Protein AF-0000000086621093 (afdb_homodimer)

Foldseek 3Di:
DPPPPPPPVPPPPPLCLVLVPPVVLLVLLVLLLVLLQLLLVLQQPQKDWFQDPNDIDIDHLVVDPLSVLLNVLSNVLNVLSVVVSVVSVVCVPDPPDLVSLVVQLVSLVVNLVSLVSSLVSLVVVLVCLQPNDVVVDGDRPCVRVVRSSVSNVSSSVSSVSSNVSSVVSSVSSVVSSVPPSD/DPPPPPPPVPPPPPLVLVPVPLVVLLVLLVLLLVLLQLLLVLQQPQKDWFQDPNDIDIDHLVVDPLSVLLNVLSNVLNVLSVVVSVVSVVCVPDPPDLVSLVVQLVSLVVNLVSLVSSLVSLVVVLVCLQPNDVVVDGDRPCVRVVSSSVSNVSSSVSSVSSNVSSVVSSVSSVVSSVVPSD

Secondary structure (DSSP, 8-state):
---------------------HHHHHHHHHHHHHHHHHHHHHHHH-EEEEEETTEEEEEEGGG-HHHHHHHHHHHHHHHHHHHHHHHHHHHHHH---HHHHHHHHHHHHHHHHHHHHHHHHHHHHHHHHHH-BTTTTB---TTT-HHHHHHHHHHHHHHHHHHHHHHHHHHHHHHHHT----/---------------------HHHHHHHHHHHHHHHHHHHHHHHH-EEEEEETTEEEEEEGGG-HHHHHHHHHHHHHHHHHHHHHHHHHHHHHH---HHHHHHHHHHHHHHHHHHHHHHHHHHHHHHHHHH-BTTTTB---TTT-HHHHHHHHHHHHHHHHHHHHHHHHHHHHHHHHT----

Radius of gyration: 26.29 Å; Cα contacts (8 Å, |Δi|>4): 509; chains: 2; bounding box: 41×104×61 Å

Nearest PDB structures (foldseek):
  8oyv-assembly1_A  TM=4.422E-01  e=1.286E-01  synthetic construct
  8ss3-assembly1_C  TM=4.368E-01  e=4.009E-01  Rattus norvegicus
  8kex-assembly1_E  TM=4.552E-01  e=7.777E+00  Escherichia coli
  6ye4-assembly1_C  TM=2.861E-01  e=4.744E+00  Serratia marcescens
  8oyv-assembly1_A  TM=4.849E-01  e=9.735E-02  synthetic construct

pLDDT: mean 81.22, std 19.23, range [31.34, 98.38]

Sequence (364 aa):
MAGVEAKIMQNPPPKTSPKSPLGAQICLRLLGAAASLSAALVTVTSKQTVCLYGAVIDAQYTYSSAFTFFAIANLVACAFSVVSLFAAGILARKCKGPNKYFFMFLHDLAVTTLLMAACAAATAIGLVAKFGNSHIGWMAICNDFGRFCDRIIVALTLSYLAFLVHLLLTVISANGSRGIHVMAGVEAKIMQNPPPKTSPKSPLGAQICLRLLGAAASLSAALVTVTSKQTVCLYGAVIDAQYTYSSAFTFFAIANLVACAFSVVSLFAAGILARKCKGPNKYFFMFLHDLAVTTLLMAACAAATAIGLVAKFGNSHIGWMAICNDFGRFCDRIIVALTLSYLAFLVHLLLTVISANGSRGIHV

Structure (mmCIF, N/CA/C/O backbone):
data_AF-0000000086621093-model_v1
#
loop_
_entity.id
_entity.type
_entity.pdbx_description
1 polymer 'CASP-like protein'
#
loop_
_atom_site.group_PDB
_atom_site.id
_atom_site.type_symbol
_atom_site.label_atom_id
_atom_site.label_alt_id
_atom_site.label_comp_id
_atom_site.label_asym_id
_atom_site.label_entity_id
_atom_site.label_seq_id
_atom_site.pdbx_PDB_ins_code
_atom_site.Cartn_x
_atom_site.Cartn_y
_atom_site.Cartn_z
_atom_site.occupancy
_atom_site.B_iso_or_equ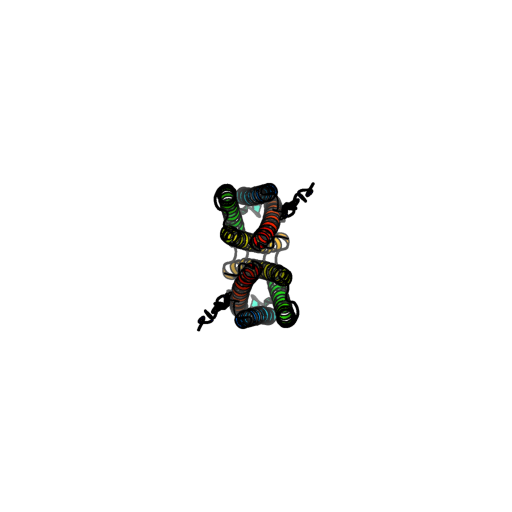iv
_atom_site.auth_seq_id
_atom_site.auth_comp_id
_atom_site.auth_asym_id
_atom_site.auth_atom_id
_atom_site.pdbx_PDB_model_num
ATOM 1 N N . MET A 1 1 ? -17.562 72.125 18.203 1 31.34 1 MET A N 1
ATOM 2 C CA . MET A 1 1 ? -18.359 71 17.672 1 31.34 1 MET A CA 1
ATOM 3 C C . MET A 1 1 ? -17.469 69.938 17.141 1 31.34 1 MET A C 1
ATOM 5 O O . MET A 1 1 ? -16.984 70 16 1 31.34 1 MET A O 1
ATOM 9 N N . ALA A 1 2 ? -16.516 69.312 17.938 1 40.66 2 ALA A N 1
ATOM 10 C CA . ALA A 1 2 ? -15.445 68.375 17.797 1 40.66 2 ALA A CA 1
ATOM 11 C C . ALA A 1 2 ? -15.992 67 17.297 1 40.66 2 ALA A C 1
ATOM 13 O O . ALA A 1 2 ? -16.875 66.438 17.938 1 40.66 2 ALA A O 1
ATOM 14 N N . GLY A 1 3 ? -16.188 66.938 15.977 1 33.75 3 GLY A N 1
ATOM 15 C CA . GLY A 1 3 ? -16.625 65.75 15.227 1 33.75 3 GLY A CA 1
ATOM 16 C C . GLY A 1 3 ? -15.898 64.5 15.625 1 33.75 3 GLY A C 1
ATOM 17 O O . GLY A 1 3 ? -14.672 64.5 15.766 1 33.75 3 GLY A O 1
ATOM 18 N N . VAL A 1 4 ? -16.516 63.688 16.516 1 39.47 4 VAL A N 1
ATOM 19 C CA . VAL A 1 4 ? -16.234 62.312 16.969 1 39.47 4 VAL A CA 1
ATOM 20 C C . VAL A 1 4 ? -15.812 61.469 15.789 1 39.47 4 VAL A C 1
ATOM 22 O O . VAL A 1 4 ? -16.594 61.219 14.867 1 39.47 4 VAL A O 1
ATOM 25 N N . GLU A 1 5 ? -14.586 61.688 15.211 1 38.88 5 GLU A N 1
ATOM 26 C CA . GLU A 1 5 ? -14.016 60.688 14.289 1 38.88 5 GLU A CA 1
ATOM 27 C C . GLU A 1 5 ? -14.281 59.281 14.758 1 38.88 5 GLU A C 1
ATOM 29 O O . GLU A 1 5 ? -13.859 58.875 15.852 1 38.88 5 GLU A O 1
ATOM 34 N N . ALA A 1 6 ? -15.547 58.75 14.555 1 41.44 6 ALA A N 1
ATOM 35 C CA . ALA A 1 6 ? -15.914 57.344 14.703 1 41.44 6 ALA A CA 1
ATOM 36 C C . ALA A 1 6 ? -14.812 56.438 14.164 1 41.44 6 ALA A C 1
ATOM 38 O O . ALA A 1 6 ? -14.406 56.562 13.008 1 41.44 6 ALA A O 1
ATOM 39 N N . LYS A 1 7 ? -13.82 56.188 15 1 42.56 7 LYS A N 1
ATOM 40 C CA . LYS A 1 7 ? -12.914 55.062 14.82 1 42.56 7 LYS A CA 1
ATOM 41 C C . LYS A 1 7 ? -13.656 53.844 14.258 1 42.56 7 LYS A C 1
ATOM 43 O O . LYS A 1 7 ? -14.477 53.25 14.953 1 42.56 7 LYS A O 1
ATOM 48 N N . ILE A 1 8 ? -14.172 53.969 13.008 1 38.56 8 ILE A N 1
ATOM 49 C CA . ILE A 1 8 ? -14.641 52.75 12.328 1 38.56 8 ILE A CA 1
ATOM 50 C C . ILE A 1 8 ? -13.656 51.625 12.57 1 38.56 8 ILE A C 1
ATOM 52 O O . ILE A 1 8 ? -12.508 51.688 12.133 1 38.56 8 ILE A O 1
ATOM 56 N N . MET A 1 9 ? -13.562 51.156 13.82 1 36.19 9 MET A N 1
ATOM 57 C CA . MET A 1 9 ? -12.891 49.875 14.047 1 36.19 9 MET A CA 1
ATOM 58 C C . MET A 1 9 ? -13.148 48.906 12.898 1 36.19 9 MET A C 1
ATOM 60 O O . MET A 1 9 ? -14.305 48.594 12.586 1 36.19 9 MET A O 1
ATOM 64 N N . GLN A 1 10 ? -12.492 49.125 11.703 1 36.78 10 GLN A N 1
ATOM 65 C CA . GLN A 1 10 ? -12.5 48.156 10.641 1 36.78 10 GLN A CA 1
ATOM 66 C C . GLN A 1 10 ? -12.453 46.719 11.211 1 36.78 10 GLN A C 1
ATOM 68 O O . GLN A 1 10 ? -11.602 46.406 12.055 1 36.78 10 GLN A O 1
ATOM 73 N N . ASN A 1 11 ? -13.648 46.156 11.562 1 38.5 11 ASN A N 1
ATOM 74 C CA . ASN A 1 11 ? -13.766 44.719 11.812 1 38.5 11 ASN A CA 1
ATOM 75 C C . ASN A 1 11 ? -12.758 43.938 10.984 1 38.5 11 ASN A C 1
ATOM 77 O O . ASN A 1 11 ? -12.609 44.156 9.781 1 38.5 11 ASN A O 1
ATOM 81 N N . PRO A 1 12 ? -11.57 43.656 11.508 1 44.19 12 PRO A N 1
ATOM 82 C CA . PRO A 1 12 ? -10.703 42.781 10.719 1 44.19 12 PRO A CA 1
ATOM 83 C C . PRO A 1 12 ? -11.484 41.781 9.898 1 44.19 12 PRO A C 1
ATOM 85 O O . PRO A 1 12 ? -12.586 41.375 10.281 1 44.19 12 PRO A O 1
ATOM 88 N N . PRO A 1 13 ? -11.516 41.906 8.523 1 42.97 13 PRO A N 1
ATOM 89 C CA . PRO A 1 13 ? -12.203 40.906 7.707 1 42.97 13 PRO A CA 1
ATOM 90 C C . PRO A 1 13 ? -12.109 39.5 8.297 1 42.97 13 PRO A C 1
ATOM 92 O O . PRO A 1 13 ? -11.156 39.188 9.016 1 42.97 13 PRO A O 1
ATOM 95 N N . PRO A 1 14 ? -13.297 38.969 8.68 1 39.44 14 PRO A N 1
ATOM 96 C CA . PRO A 1 14 ? -13.266 37.562 9.148 1 39.44 14 PRO A CA 1
ATOM 97 C C . PRO A 1 14 ? -12.25 36.719 8.406 1 39.44 14 PRO A C 1
ATOM 99 O O . PRO A 1 14 ? -12.148 36.781 7.176 1 39.44 14 PRO A O 1
ATOM 102 N N . LYS A 1 15 ? -11.047 36.75 8.781 1 39.16 15 LYS A N 1
ATOM 103 C CA . LYS A 1 15 ? -10.148 35.75 8.195 1 39.16 15 LYS A CA 1
ATOM 104 C C . LYS A 1 15 ? -10.906 34.469 7.855 1 39.16 15 LYS A C 1
ATOM 106 O O . LYS A 1 15 ? -11.445 33.812 8.742 1 39.16 15 LYS A O 1
ATOM 111 N N . THR A 1 16 ? -11.844 34.5 6.816 1 35.78 16 THR A N 1
ATOM 112 C CA . THR A 1 16 ? -12.5 33.312 6.328 1 35.78 16 THR A CA 1
ATOM 113 C C . THR A 1 16 ? -11.5 32.156 6.152 1 35.78 16 THR A C 1
ATOM 115 O O . THR A 1 16 ? -10.664 32.188 5.242 1 35.78 16 THR A O 1
ATOM 118 N N . SER A 1 17 ? -10.695 31.938 7.07 1 38.25 17 SER A N 1
ATOM 119 C CA . SER A 1 17 ? -9.945 30.688 6.867 1 38.25 17 SER A CA 1
ATOM 120 C C . SER A 1 17 ? -10.727 29.719 6 1 38.25 17 SER A C 1
ATOM 122 O O . SER A 1 17 ? -11.906 29.469 6.242 1 38.25 17 SER A O 1
ATOM 124 N N . PRO A 1 18 ? -10.633 29.766 4.707 1 39.81 18 PRO A N 1
ATOM 125 C CA . PRO A 1 18 ? -11.391 28.766 3.959 1 39.81 18 PRO A CA 1
ATOM 126 C C . PRO A 1 18 ? -11.531 27.438 4.711 1 39.81 18 PRO A C 1
ATOM 128 O O . PRO A 1 18 ? -10.547 26.703 4.855 1 39.81 18 PRO A O 1
ATOM 131 N N . LYS A 1 19 ? -11.992 27.422 6.031 1 44.84 19 LYS A N 1
ATOM 132 C CA . LYS A 1 19 ? -12.398 26.188 6.691 1 44.84 19 LYS A CA 1
ATOM 133 C C . LYS A 1 19 ? -13 25.188 5.691 1 44.84 19 LYS A C 1
ATOM 135 O O . LYS A 1 19 ? -13.969 25.516 5 1 44.84 19 LYS A O 1
ATOM 140 N N . SER A 1 20 ? -12.312 24.5 4.887 1 51.78 20 SER A N 1
ATOM 141 C CA . SER A 1 20 ? -13.055 23.484 4.16 1 51.78 20 SER A CA 1
ATOM 142 C C . SER A 1 20 ? -14.289 23.031 4.934 1 51.78 20 SER A C 1
ATOM 144 O O . SER A 1 20 ? -14.211 22.734 6.125 1 51.78 20 SER A O 1
ATOM 146 N N . PRO A 1 21 ? -15.477 23.5 4.336 1 59.91 21 PRO A N 1
ATOM 147 C CA . PRO A 1 21 ? -16.719 23.297 5.086 1 59.91 21 PRO A CA 1
ATOM 148 C C . PRO A 1 21 ? -16.781 21.922 5.762 1 59.91 21 PRO A C 1
ATOM 150 O O . PRO A 1 21 ? -16.406 20.922 5.16 1 59.91 21 PRO A O 1
ATOM 153 N N . LEU A 1 22 ? -16.734 21.984 7.09 1 68.5 22 LEU A N 1
ATOM 154 C CA . LEU A 1 22 ? -17.078 20.812 7.883 1 68.5 22 LEU A CA 1
ATOM 155 C C . LEU A 1 22 ? -17.953 19.844 7.082 1 68.5 22 LEU A C 1
ATOM 157 O O . LEU A 1 22 ? -17.766 18.625 7.152 1 68.5 22 LEU A O 1
ATOM 161 N N . GLY A 1 23 ? -18.734 20.516 6.18 1 75.81 23 GLY A N 1
ATOM 162 C CA . GLY A 1 23 ? -19.625 19.688 5.371 1 75.81 23 GLY A CA 1
ATOM 163 C C . GLY A 1 23 ? -18.891 18.844 4.344 1 75.81 23 GLY A C 1
ATOM 164 O O . GLY A 1 23 ? -19.25 17.688 4.125 1 75.81 23 GLY A O 1
ATOM 165 N N . ALA A 1 24 ? -17.875 19.438 3.785 1 80.88 24 ALA A N 1
ATOM 166 C CA . ALA A 1 24 ? -17.109 18.703 2.768 1 80.88 24 ALA A CA 1
ATOM 167 C C . ALA A 1 24 ? -16.344 17.547 3.385 1 80.88 24 ALA A C 1
ATOM 169 O O . ALA A 1 24 ? -16.266 16.469 2.795 1 80.88 24 ALA A O 1
ATOM 170 N N . GLN A 1 25 ? -15.891 17.797 4.539 1 81.19 25 GLN A N 1
ATOM 171 C CA . GLN A 1 25 ? -15.148 16.75 5.219 1 81.19 25 GLN A CA 1
ATOM 172 C C . GLN A 1 25 ? -16.062 15.602 5.621 1 81.19 25 GLN A C 1
ATOM 174 O O . GLN A 1 25 ? -15.68 14.43 5.523 1 81.19 25 GLN A O 1
ATOM 179 N N . ILE A 1 26 ? -17.203 15.945 5.941 1 84.69 26 ILE A N 1
ATOM 180 C CA . ILE A 1 26 ? -18.188 14.93 6.32 1 84.69 26 ILE A CA 1
ATOM 181 C C . ILE A 1 26 ? -18.609 14.141 5.082 1 84.69 26 ILE A C 1
ATOM 183 O O . ILE A 1 26 ? -18.734 12.914 5.137 1 84.69 26 ILE A O 1
ATOM 187 N N . CYS A 1 27 ? -18.797 14.82 4.055 1 88.25 27 CYS A N 1
ATOM 188 C CA . CYS A 1 27 ? -19.188 14.164 2.812 1 88.25 27 CYS A CA 1
ATOM 189 C C . CYS A 1 27 ? -18.078 13.234 2.322 1 88.25 27 CYS A C 1
ATOM 191 O O . CYS A 1 27 ? -18.359 12.117 1.874 1 88.25 27 CYS A O 1
ATOM 193 N N . LEU A 1 28 ? -16.891 13.656 2.408 1 90.75 28 LEU A N 1
ATOM 194 C CA . LEU A 1 28 ? -15.773 12.836 1.968 1 90.75 28 LEU A CA 1
ATOM 195 C C . LEU A 1 28 ? -15.625 11.602 2.854 1 90.75 28 LEU A C 1
ATOM 197 O O . LEU A 1 28 ? -15.367 10.5 2.355 1 90.75 28 LEU A O 1
ATOM 201 N N . ARG A 1 29 ? -15.828 11.773 4.094 1 90.56 29 ARG A N 1
ATOM 202 C CA . ARG A 1 29 ? -15.711 10.648 5.012 1 90.56 29 ARG A CA 1
ATOM 203 C C . ARG A 1 29 ? -16.812 9.617 4.77 1 90.56 29 ARG A C 1
ATOM 205 O O . ARG A 1 29 ? -16.578 8.414 4.855 1 90.56 29 ARG A O 1
ATOM 212 N N . LEU A 1 30 ? -17.953 10.117 4.43 1 91.81 30 LEU A N 1
ATOM 213 C CA . LEU A 1 30 ? -19.062 9.219 4.121 1 91.81 30 LEU A CA 1
ATOM 214 C C . LEU A 1 30 ? -18.812 8.477 2.818 1 91.81 30 LEU A C 1
ATOM 216 O O . LEU A 1 30 ? -19.078 7.273 2.725 1 91.81 30 LEU A O 1
ATOM 220 N N . LEU A 1 31 ? -18.344 9.164 1.912 1 94.44 31 LEU A N 1
ATOM 221 C CA . LEU A 1 31 ? -18.016 8.547 0.631 1 94.44 31 LEU A CA 1
ATOM 222 C C . LEU A 1 31 ? -16.922 7.496 0.792 1 94.44 31 LEU A C 1
ATOM 224 O O . LEU A 1 31 ? -17.016 6.402 0.224 1 94.44 31 LEU A O 1
ATOM 228 N N . GLY A 1 32 ? -15.891 7.883 1.551 1 94.94 32 GLY A N 1
ATOM 229 C CA . GLY A 1 32 ? -14.828 6.922 1.811 1 94.94 32 GLY A CA 1
ATOM 230 C C . GLY A 1 32 ? -15.305 5.684 2.545 1 94.94 32 GLY A C 1
ATOM 231 O O . GLY A 1 32 ? -14.922 4.566 2.201 1 94.94 32 GLY A O 1
ATOM 232 N N . ALA A 1 33 ? -16.172 5.852 3.461 1 95.31 33 ALA A N 1
ATOM 233 C CA . ALA A 1 33 ? -16.719 4.738 4.23 1 95.31 33 ALA A CA 1
ATOM 234 C C . ALA A 1 33 ? -17.609 3.854 3.363 1 95.31 33 ALA A C 1
ATOM 236 O O . ALA A 1 33 ? -17.516 2.625 3.412 1 95.31 33 ALA A O 1
ATOM 237 N N . ALA A 1 34 ? -18.422 4.48 2.578 1 96.25 34 ALA A N 1
ATOM 238 C CA . ALA A 1 34 ? -19.328 3.734 1.705 1 96.25 34 ALA A CA 1
ATOM 239 C C . ALA A 1 34 ? -18.547 2.941 0.66 1 96.25 34 ALA A C 1
ATOM 241 O O . ALA A 1 34 ? -18.859 1.779 0.392 1 96.25 34 ALA A O 1
ATOM 242 N N . ALA A 1 35 ? -17.531 3.598 0.109 1 97.44 35 ALA A N 1
ATOM 243 C CA . ALA A 1 35 ? -16.734 2.934 -0.912 1 97.44 35 ALA A CA 1
ATOM 244 C C . ALA A 1 35 ? -15.969 1.749 -0.324 1 97.44 35 ALA A C 1
ATOM 246 O O . ALA A 1 35 ? -15.93 0.67 -0.92 1 97.44 35 ALA A O 1
ATOM 247 N N . SER A 1 36 ? -15.414 1.941 0.862 1 97.81 36 SER A N 1
ATOM 248 C CA . SER A 1 36 ? -14.656 0.865 1.495 1 97.81 36 SER A CA 1
ATOM 249 C C . SER A 1 36 ? -15.578 -0.267 1.94 1 97.81 36 SER A C 1
ATOM 251 O O . SER A 1 36 ? -15.234 -1.443 1.804 1 97.81 36 SER A O 1
ATOM 253 N N . LEU A 1 37 ? -16.688 0.025 2.414 1 97.25 37 LEU A N 1
ATOM 254 C CA . LEU A 1 37 ? -17.641 -0.996 2.809 1 97.25 37 LEU A CA 1
ATOM 255 C C . LEU A 1 37 ? -18.141 -1.778 1.596 1 97.25 37 LEU A C 1
ATOM 257 O O . LEU A 1 37 ? -18.234 -3.008 1.64 1 97.25 37 LEU A O 1
ATOM 261 N N . SER A 1 38 ? -18.469 -1.033 0.592 1 97.62 38 SER A N 1
ATOM 262 C CA . SER A 1 38 ? -18.922 -1.683 -0.634 1 97.62 38 SER A CA 1
ATOM 263 C C . SER A 1 38 ? -17.859 -2.619 -1.19 1 97.62 38 SER A C 1
ATOM 265 O O . SER A 1 38 ? -18.172 -3.727 -1.634 1 97.62 38 SER A O 1
ATOM 267 N N . ALA A 1 39 ? -16.625 -2.164 -1.177 1 98.06 39 ALA A N 1
ATOM 268 C CA . ALA A 1 39 ? -15.531 -3 -1.649 1 98.06 39 ALA A CA 1
ATOM 269 C C . ALA A 1 39 ? -15.422 -4.281 -0.828 1 98.06 39 ALA A C 1
ATOM 271 O O . ALA A 1 39 ? -15.234 -5.367 -1.381 1 98.06 39 ALA A O 1
ATOM 272 N N . ALA A 1 40 ? -15.555 -4.148 0.48 1 97.31 40 ALA A N 1
ATOM 273 C CA . ALA A 1 40 ? -15.484 -5.312 1.359 1 97.31 40 ALA A CA 1
ATOM 274 C C . ALA A 1 40 ? -16.656 -6.262 1.095 1 97.31 40 ALA A C 1
ATOM 276 O O . ALA A 1 40 ? -16.453 -7.477 0.979 1 97.31 40 ALA A O 1
ATOM 277 N N . LEU A 1 41 ? -17.859 -5.719 0.937 1 96.94 41 LEU A N 1
ATOM 278 C CA . LEU A 1 41 ? -19.047 -6.543 0.738 1 96.94 41 LEU A CA 1
ATOM 279 C C . LEU A 1 41 ? -18.984 -7.254 -0.609 1 96.94 41 LEU A C 1
ATOM 281 O O . LEU A 1 41 ? -19.344 -8.43 -0.708 1 96.94 41 LEU A O 1
ATOM 285 N N . VAL A 1 42 ? -18.562 -6.562 -1.599 1 96.62 42 VAL A N 1
ATOM 286 C CA . VAL A 1 42 ? -18.438 -7.176 -2.916 1 96.62 42 VAL A CA 1
ATOM 287 C C . VAL A 1 42 ? -17.422 -8.312 -2.867 1 96.62 42 VAL A C 1
ATOM 289 O O . VAL A 1 42 ? -17.625 -9.367 -3.467 1 96.62 42 VAL A O 1
ATOM 292 N N . THR A 1 43 ? -16.344 -8.086 -2.172 1 95.94 43 THR A N 1
ATOM 293 C CA . THR A 1 43 ? -15.305 -9.102 -2.072 1 95.94 43 THR A CA 1
ATOM 294 C C . THR A 1 43 ? -15.82 -10.336 -1.331 1 95.94 43 THR A C 1
ATOM 296 O O . THR A 1 43 ? -15.633 -11.461 -1.784 1 95.94 43 THR A O 1
ATOM 299 N N . VAL A 1 44 ? -16.516 -10.102 -0.186 1 93.62 44 VAL A N 1
ATOM 300 C CA . VAL A 1 44 ? -16.953 -11.203 0.665 1 93.62 44 VAL A CA 1
ATOM 301 C C . VAL A 1 44 ? -18.094 -11.961 -0.006 1 93.62 44 VAL A C 1
ATOM 303 O O . VAL A 1 44 ? -18.297 -13.148 0.258 1 93.62 44 VAL A O 1
ATOM 306 N N . THR A 1 45 ? -18.812 -11.289 -0.875 1 93.69 45 THR A N 1
ATOM 307 C CA . THR A 1 45 ? -19.938 -11.93 -1.543 1 93.69 45 THR A CA 1
ATOM 308 C C . THR A 1 45 ? -19.516 -12.508 -2.891 1 93.69 45 THR A C 1
ATOM 310 O O . THR A 1 45 ? -20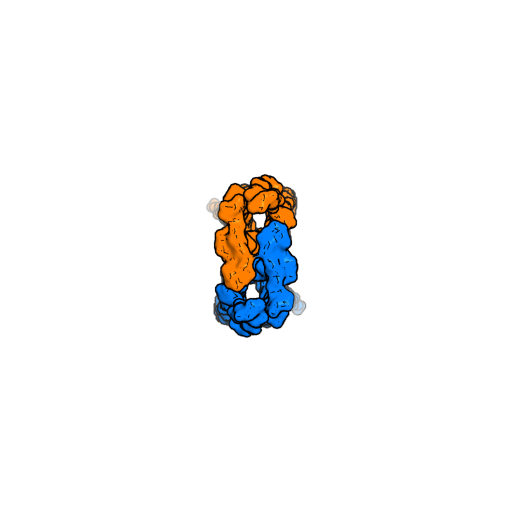.312 -13.156 -3.57 1 93.69 45 THR A O 1
ATOM 313 N N . SER A 1 46 ? -18.344 -12.328 -3.287 1 92.31 46 SER A N 1
ATOM 314 C CA . SER A 1 46 ? -17.844 -12.836 -4.562 1 92.31 46 SER A CA 1
ATOM 315 C C . SER A 1 46 ? -17.469 -14.312 -4.461 1 92.31 46 SER A C 1
ATOM 317 O O . SER A 1 46 ? -16.484 -14.672 -3.818 1 92.31 46 SER A O 1
ATOM 319 N N . LYS A 1 47 ? -18.312 -15.156 -4.941 1 90.31 47 LYS A N 1
ATOM 320 C CA . LYS A 1 47 ? -18.062 -16.594 -5 1 90.31 47 LYS A CA 1
ATOM 321 C C . LYS A 1 47 ? -18.469 -17.172 -6.355 1 90.31 47 LYS A C 1
ATOM 323 O O . LYS A 1 47 ? -19.391 -16.656 -7 1 90.31 47 LYS A O 1
ATOM 328 N N . GLN A 1 48 ? -17.641 -18.047 -6.809 1 90 48 GLN A N 1
ATOM 329 C CA . GLN A 1 48 ? -17.922 -18.734 -8.07 1 90 48 GLN A CA 1
ATOM 330 C C . GLN A 1 48 ? -17.438 -20.172 -8.031 1 90 48 GLN A C 1
ATOM 332 O O . GLN A 1 48 ? -16.328 -20.453 -7.609 1 90 48 GLN A O 1
ATOM 337 N N . THR A 1 49 ? -18.359 -21.125 -8.414 1 87.88 49 THR A N 1
ATOM 338 C CA . THR A 1 49 ? -18.031 -22.547 -8.492 1 87.88 49 THR A CA 1
ATOM 339 C C . THR A 1 49 ? -18 -23.016 -9.945 1 87.88 49 THR A C 1
ATOM 341 O O . THR A 1 49 ? -18.891 -22.688 -10.727 1 87.88 49 THR A O 1
ATOM 344 N N . VAL A 1 50 ? -16.891 -23.562 -10.297 1 85.19 50 VAL A N 1
ATOM 345 C CA . VAL A 1 50 ? -16.781 -24.062 -11.656 1 85.19 50 VAL A CA 1
ATOM 346 C C . VAL A 1 50 ? -16.359 -25.531 -11.633 1 85.19 50 VAL A C 1
ATOM 348 O O . VAL A 1 50 ? -15.719 -25.984 -10.688 1 85.19 50 VAL A O 1
ATOM 351 N N . CYS A 1 51 ? -16.844 -26.328 -12.625 1 81.25 51 CYS A N 1
ATOM 352 C CA . CYS A 1 51 ? -16.438 -27.703 -12.812 1 81.25 51 CYS A CA 1
ATOM 353 C C . CYS A 1 51 ? -15.32 -27.812 -13.844 1 81.25 51 CYS A C 1
ATOM 355 O O . CYS A 1 51 ? -15.531 -27.516 -15.023 1 81.25 51 CYS A O 1
ATOM 357 N N . LEU A 1 52 ? -14.062 -27.938 -13.211 1 73.5 52 LEU A N 1
ATOM 358 C CA . LEU A 1 52 ? -12.922 -28.062 -14.109 1 73.5 52 LEU A CA 1
ATOM 359 C C . LEU A 1 52 ? -12.445 -29.516 -14.188 1 73.5 52 LEU A C 1
ATOM 361 O O . LEU A 1 52 ? -12.016 -30.078 -13.18 1 73.5 52 LEU A O 1
ATOM 365 N N . TYR A 1 53 ? -12.438 -29.984 -15.422 1 72.25 53 TYR A N 1
ATOM 366 C CA . TYR A 1 53 ? -11.961 -31.328 -15.695 1 72.25 53 TYR A CA 1
ATOM 367 C C . TYR A 1 53 ? -12.57 -32.344 -14.727 1 72.25 53 TYR A C 1
ATOM 369 O O . TYR A 1 53 ? -11.875 -33.188 -14.195 1 72.25 53 TYR A O 1
ATOM 377 N N . GLY A 1 54 ? -13.844 -32.031 -14.273 1 74.25 54 GLY A N 1
ATOM 378 C CA . GLY A 1 54 ? -14.547 -32.969 -13.414 1 74.25 54 GLY A CA 1
ATOM 379 C C . GLY A 1 54 ? -14.43 -32.625 -11.938 1 74.25 54 GLY A C 1
ATOM 380 O O . GLY A 1 54 ? -15.039 -33.281 -11.094 1 74.25 54 GLY A O 1
ATOM 381 N N . ALA A 1 55 ? -13.539 -31.812 -11.586 1 78.94 55 ALA A N 1
ATOM 382 C CA . ALA A 1 55 ? -13.398 -31.391 -10.195 1 78.94 55 ALA A CA 1
ATOM 383 C C . ALA A 1 55 ? -14.07 -30.031 -9.953 1 78.94 55 ALA A C 1
ATOM 385 O O . ALA A 1 55 ? -13.93 -29.125 -10.766 1 78.94 55 ALA A O 1
ATOM 386 N N . VAL A 1 56 ? -14.844 -30.109 -8.922 1 82 56 VAL A N 1
ATOM 387 C CA . VAL A 1 56 ? -15.539 -28.875 -8.555 1 82 56 VAL A CA 1
ATOM 388 C C . VAL A 1 56 ? -14.594 -27.969 -7.773 1 82 56 VAL A C 1
ATOM 390 O O . VAL A 1 56 ? -14.148 -28.328 -6.676 1 82 56 VAL A O 1
ATOM 393 N N . ILE A 1 57 ? -14.25 -26.969 -8.422 1 84.06 57 ILE A N 1
ATOM 394 C CA . ILE A 1 57 ? -13.352 -26 -7.793 1 84.06 57 ILE A CA 1
ATOM 395 C C . ILE A 1 57 ? -14.094 -24.688 -7.551 1 84.06 57 ILE A C 1
ATOM 397 O O . ILE A 1 57 ? -14.812 -24.203 -8.422 1 84.06 57 ILE A O 1
ATOM 401 N N . ASP A 1 58 ? -13.945 -24.188 -6.371 1 86.75 58 ASP A N 1
ATOM 402 C CA . ASP A 1 58 ? -14.609 -22.938 -6.035 1 86.75 58 ASP A CA 1
ATOM 403 C C . ASP A 1 58 ? -13.594 -21.797 -5.863 1 86.75 58 ASP A C 1
ATOM 405 O O . ASP A 1 58 ? -12.445 -22.047 -5.484 1 86.75 58 ASP A O 1
ATOM 409 N N . ALA A 1 59 ? -14.078 -20.766 -6.359 1 86.81 59 ALA A N 1
ATOM 410 C CA . ALA A 1 59 ? -13.289 -19.547 -6.156 1 86.81 59 ALA A CA 1
ATOM 411 C C . ALA A 1 59 ? -13.938 -18.641 -5.105 1 86.81 59 ALA A C 1
ATOM 413 O O . ALA A 1 59 ? -15.109 -18.281 -5.23 1 86.81 59 ALA A O 1
ATOM 414 N N . GLN A 1 60 ? -13.172 -18.438 -4.047 1 88.81 60 GLN A N 1
ATOM 415 C CA . GLN A 1 60 ? -13.594 -17.547 -2.965 1 88.81 60 GLN A CA 1
ATOM 416 C C . GLN A 1 60 ? -12.43 -16.688 -2.467 1 88.81 60 GLN A C 1
ATOM 418 O O . GLN A 1 60 ? -11.266 -17.031 -2.689 1 88.81 60 GLN A O 1
ATOM 423 N N . TYR A 1 61 ? -12.852 -15.57 -1.831 1 87.88 61 TYR A N 1
ATOM 424 C CA . TYR A 1 61 ? -11.828 -14.641 -1.369 1 87.88 61 TYR A CA 1
ATOM 425 C C . TYR A 1 61 ? -10.992 -15.258 -0.258 1 87.88 61 TYR A C 1
ATOM 427 O O . TYR A 1 61 ? -9.844 -14.859 -0.038 1 87.88 61 TYR A O 1
ATOM 435 N N . THR A 1 62 ? -11.445 -16.266 0.453 1 87.88 62 THR A N 1
ATOM 436 C CA . THR A 1 62 ? -10.781 -16.859 1.605 1 87.88 62 THR A CA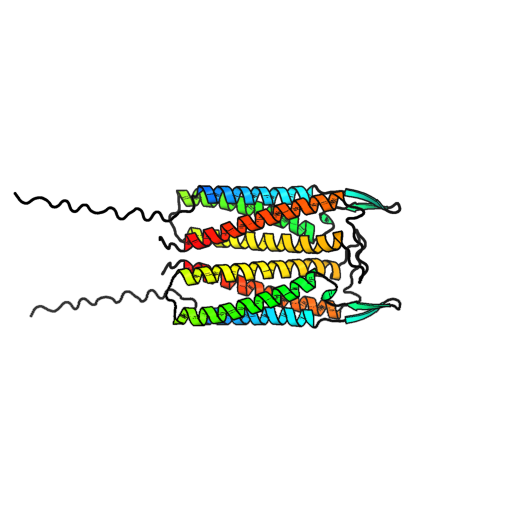 1
ATOM 437 C C . THR A 1 62 ? -9.586 -17.688 1.164 1 87.88 62 THR A C 1
ATOM 439 O O . THR A 1 62 ? -8.711 -18.016 1.973 1 87.88 62 THR A O 1
ATOM 442 N N . TYR A 1 63 ? -9.547 -18.062 -0.052 1 86.31 63 TYR A N 1
ATOM 443 C CA . TYR A 1 63 ? -8.469 -18.922 -0.541 1 86.31 63 TYR A CA 1
ATOM 444 C C . TYR A 1 63 ? -7.227 -18.094 -0.866 1 86.31 63 TYR A C 1
ATOM 446 O O . TYR A 1 63 ? -6.156 -18.656 -1.128 1 86.31 63 TYR A O 1
ATOM 454 N N . SER A 1 64 ? -7.426 -16.859 -0.91 1 88.25 64 SER A N 1
ATOM 455 C CA . SER A 1 64 ? -6.297 -15.961 -1.13 1 88.25 64 SER A CA 1
ATOM 456 C C . SER A 1 64 ? -6.07 -15.055 0.076 1 88.25 64 SER A C 1
ATOM 458 O O . SER A 1 64 ? -6.98 -14.344 0.505 1 88.25 64 SER A O 1
ATOM 460 N N . SER A 1 65 ? -4.918 -15.133 0.644 1 89.38 65 SER A N 1
ATOM 461 C CA . SER A 1 65 ? -4.578 -14.297 1.789 1 89.38 65 SER A CA 1
ATOM 462 C C . SER A 1 65 ? -4.66 -12.812 1.435 1 89.38 65 SER A C 1
ATOM 464 O O . SER A 1 65 ? -5.047 -11.992 2.268 1 89.38 65 SER A O 1
ATOM 466 N N . ALA A 1 66 ? -4.273 -12.5 0.181 1 93.06 66 ALA A N 1
ATOM 467 C CA . ALA A 1 66 ? -4.305 -11.109 -0.254 1 93.06 66 ALA A CA 1
ATOM 468 C C . ALA A 1 66 ? -5.734 -10.578 -0.3 1 93.06 66 ALA A C 1
ATOM 470 O O . ALA A 1 66 ? -6 -9.453 0.139 1 93.06 66 ALA A O 1
ATOM 471 N N . PHE A 1 67 ? -6.684 -11.398 -0.752 1 94.62 67 PHE A N 1
ATOM 472 C CA . PHE A 1 67 ? -8.07 -10.961 -0.855 1 94.62 67 PHE A CA 1
ATOM 473 C C . PHE A 1 67 ? -8.734 -10.922 0.519 1 94.62 67 PHE A C 1
ATOM 475 O O . PHE A 1 67 ? -9.586 -10.07 0.778 1 94.62 67 PHE A O 1
ATOM 482 N N . THR A 1 68 ? -8.328 -11.812 1.378 1 94.75 68 THR A N 1
ATOM 483 C CA . THR A 1 68 ? -8.805 -11.758 2.754 1 94.75 68 THR A CA 1
ATOM 484 C C . THR A 1 68 ? -8.32 -10.492 3.449 1 94.75 68 THR A C 1
ATOM 486 O O . THR A 1 68 ? -9.094 -9.82 4.137 1 94.75 68 THR A O 1
ATOM 489 N N . PHE A 1 69 ? -7.062 -10.242 3.275 1 96.19 69 PHE A N 1
ATOM 490 C CA . PHE A 1 69 ? -6.512 -9 3.805 1 96.19 69 PHE A CA 1
ATOM 491 C C . PHE A 1 69 ? -7.227 -7.797 3.209 1 96.19 69 PHE A C 1
ATOM 493 O O . PHE A 1 69 ? -7.523 -6.832 3.918 1 96.19 69 PHE A O 1
ATOM 500 N N . PHE A 1 70 ? -7.461 -7.844 1.98 1 97.5 70 PHE A N 1
ATOM 501 C CA . PHE A 1 70 ? -8.156 -6.773 1.279 1 97.5 70 PHE A CA 1
ATOM 502 C C . PHE A 1 70 ? -9.531 -6.527 1.896 1 97.5 70 PHE A C 1
ATOM 504 O O . PHE A 1 70 ? -9.891 -5.383 2.178 1 97.5 70 PHE A O 1
ATOM 511 N N . ALA A 1 71 ? -10.273 -7.57 2.121 1 97.06 71 ALA A N 1
ATOM 512 C CA . ALA A 1 71 ? -11.617 -7.461 2.695 1 97.06 71 ALA A CA 1
ATOM 513 C C . ALA A 1 71 ? -11.555 -6.902 4.113 1 97.06 71 ALA A C 1
ATOM 515 O O . ALA A 1 71 ? -12.297 -5.973 4.453 1 97.06 71 ALA A O 1
ATOM 516 N N . ILE A 1 72 ? -10.695 -7.383 4.918 1 96.88 72 ILE A N 1
ATOM 517 C CA . ILE A 1 72 ? -10.578 -6.961 6.312 1 96.88 72 ILE A CA 1
ATOM 518 C C . ILE A 1 72 ? -10.102 -5.508 6.371 1 96.88 72 ILE A C 1
ATOM 520 O O . ILE A 1 72 ? -10.625 -4.711 7.156 1 96.88 72 ILE A O 1
ATOM 524 N N . ALA A 1 73 ? -9.109 -5.273 5.555 1 97.44 73 ALA A N 1
ATOM 525 C CA . ALA A 1 73 ? -8.57 -3.916 5.539 1 97.44 73 ALA A CA 1
ATOM 526 C C . ALA A 1 73 ? -9.656 -2.902 5.168 1 97.44 73 ALA A C 1
ATOM 528 O O . ALA A 1 73 ? -9.727 -1.819 5.754 1 97.44 73 ALA A O 1
ATOM 529 N N . ASN A 1 74 ? -10.438 -3.199 4.199 1 98 74 ASN A N 1
ATOM 530 C CA . ASN A 1 74 ? -11.516 -2.297 3.803 1 98 74 ASN A CA 1
ATOM 531 C C . ASN A 1 74 ? -12.57 -2.168 4.895 1 98 74 ASN A C 1
ATOM 533 O O . ASN A 1 74 ? -13.125 -1.087 5.105 1 98 74 ASN A O 1
ATOM 537 N N . LEU A 1 75 ? -12.82 -3.254 5.602 1 96.62 75 LEU A N 1
ATOM 538 C CA . LEU A 1 75 ? -13.758 -3.191 6.719 1 96.62 75 LEU A CA 1
ATOM 539 C C . LEU A 1 75 ? -13.211 -2.309 7.836 1 96.62 75 LEU A C 1
ATOM 541 O O . LEU A 1 75 ? -13.945 -1.511 8.422 1 96.62 75 LEU A O 1
ATOM 545 N N . VAL A 1 76 ? -11.992 -2.48 8.102 1 96.19 76 VAL A N 1
ATOM 546 C CA . VAL A 1 76 ? -11.336 -1.688 9.141 1 96.19 76 VAL A CA 1
ATOM 547 C C . VAL A 1 76 ? -11.344 -0.213 8.75 1 96.19 76 VAL A C 1
ATOM 549 O O . VAL A 1 76 ? -11.633 0.655 9.578 1 96.19 76 VAL A O 1
ATOM 552 N N . ALA A 1 77 ? -10.992 0.034 7.512 1 96.12 77 ALA A N 1
ATOM 553 C CA . ALA A 1 77 ? -11.016 1.409 7.02 1 96.12 77 ALA A CA 1
ATOM 554 C C . ALA A 1 77 ? -12.406 2.021 7.164 1 96.12 77 ALA A C 1
ATOM 556 O O . ALA A 1 77 ? -12.539 3.193 7.523 1 96.12 77 ALA A O 1
ATOM 557 N N . CYS A 1 78 ? -13.398 1.238 6.867 1 94.94 78 CYS A N 1
ATOM 558 C CA . CYS A 1 78 ? -14.773 1.702 7.02 1 94.94 78 CYS A CA 1
ATOM 559 C C . CYS A 1 78 ? -15.078 2.02 8.477 1 94.94 78 CYS A C 1
ATOM 561 O O . CYS A 1 78 ? -15.625 3.082 8.781 1 94.94 78 CYS A O 1
ATOM 563 N N . ALA A 1 79 ? -14.734 1.131 9.352 1 92.75 79 ALA A N 1
ATOM 564 C CA . ALA A 1 79 ? -14.977 1.33 10.773 1 92.75 79 ALA A CA 1
ATOM 565 C C . ALA A 1 79 ? -14.273 2.59 11.281 1 92.75 79 ALA A C 1
ATOM 567 O O . ALA A 1 79 ? -14.867 3.391 12.008 1 92.75 79 ALA A O 1
ATOM 568 N N . PHE A 1 80 ? -13.094 2.801 10.852 1 90.81 80 PHE A N 1
ATOM 569 C CA . PHE A 1 80 ? -12.328 3.963 11.281 1 90.81 80 PHE A CA 1
ATOM 570 C C . PHE A 1 80 ? -12.922 5.246 10.719 1 90.81 80 PHE A C 1
ATO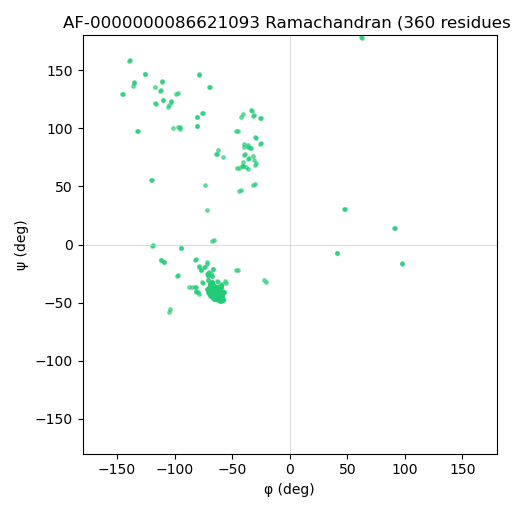M 572 O O . PHE A 1 80 ? -12.922 6.285 11.383 1 90.81 80 PHE A O 1
ATOM 579 N N . SER A 1 81 ? -13.336 5.168 9.531 1 89.25 81 SER A N 1
ATOM 580 C CA . SER A 1 81 ? -13.953 6.344 8.93 1 89.25 81 SER A CA 1
ATOM 581 C C . SER A 1 81 ? -15.227 6.738 9.656 1 89.25 81 SER A C 1
ATOM 583 O O . SER A 1 81 ? -15.508 7.926 9.844 1 89.25 81 SER A O 1
ATOM 585 N N . VAL A 1 82 ? -15.992 5.773 10.062 1 87 82 VAL A N 1
ATOM 586 C CA . VAL A 1 82 ? -17.219 6.035 10.805 1 87 82 VAL A CA 1
ATOM 587 C C . VAL A 1 82 ? -16.891 6.625 12.172 1 87 82 VAL A C 1
ATOM 589 O O . VAL A 1 82 ? -17.516 7.586 12.609 1 87 82 VAL A O 1
ATOM 592 N N . VAL A 1 83 ? -15.867 6.109 12.82 1 84.19 83 VAL A N 1
ATOM 593 C CA . VAL A 1 83 ? -15.438 6.605 14.117 1 84.19 83 VAL A CA 1
ATOM 594 C C . VAL A 1 83 ? -14.961 8.047 13.992 1 84.19 83 VAL A C 1
ATOM 596 O O . VAL A 1 83 ? -15.273 8.891 14.844 1 84.19 83 VAL A O 1
ATOM 599 N N . SER A 1 84 ? -14.25 8.352 12.977 1 81.81 84 SER A N 1
ATOM 600 C CA . SER A 1 84 ? -13.742 9.703 12.758 1 81.81 84 SER A CA 1
ATOM 601 C C . SER A 1 84 ? -14.883 10.672 12.461 1 81.81 84 SER A C 1
ATOM 603 O O . SER A 1 84 ? -14.812 11.852 12.82 1 81.81 84 SER A O 1
ATOM 605 N N . LEU A 1 85 ? -15.828 10.195 11.758 1 80.44 85 LEU A N 1
ATOM 606 C CA . LEU A 1 85 ? -17 11.023 11.492 1 80.44 85 LEU A CA 1
ATOM 607 C C . LEU A 1 85 ? -17.672 11.445 12.797 1 80.44 85 LEU A C 1
ATOM 609 O O . LEU A 1 85 ? -18.047 12.609 12.961 1 80.44 85 LEU A O 1
ATOM 613 N N . PHE A 1 86 ? -17.812 10.508 13.688 1 78.12 86 PHE A N 1
ATOM 614 C CA . PHE A 1 86 ? -18.422 10.797 14.977 1 78.12 86 PHE A CA 1
ATOM 615 C C . PHE A 1 86 ? -17.547 11.711 15.812 1 78.12 86 PHE A C 1
ATOM 617 O O . PHE A 1 86 ? -18.031 12.641 16.453 1 78.12 86 PHE A O 1
ATOM 624 N N . ALA A 1 87 ? -16.297 11.438 15.742 1 73.69 87 ALA A N 1
ATOM 625 C CA . ALA A 1 87 ? -15.352 12.266 16.484 1 73.69 87 ALA A CA 1
ATOM 626 C C . ALA A 1 87 ? -15.305 13.688 15.922 1 73.69 87 ALA A C 1
ATOM 628 O O . ALA A 1 87 ? -15.25 14.656 16.672 1 73.69 87 ALA A O 1
ATOM 629 N N . ALA A 1 88 ? -15.273 13.812 14.648 1 69 88 ALA A N 1
ATOM 630 C CA . ALA A 1 88 ? -15.289 15.133 14.016 1 69 88 ALA A CA 1
ATOM 631 C C . ALA A 1 88 ? -16.562 15.898 14.383 1 69 88 ALA A C 1
ATOM 633 O O . ALA A 1 88 ? -16.516 17.109 14.594 1 69 88 ALA A O 1
ATOM 634 N N . GLY A 1 89 ? -17.719 15.195 14.406 1 68 89 GLY A N 1
ATOM 635 C CA . GLY A 1 89 ? -18.953 15.836 14.828 1 68 89 GLY A CA 1
ATOM 636 C C . GLY A 1 89 ? -18.906 16.312 16.266 1 68 89 GLY A C 1
ATOM 637 O O . GLY A 1 89 ? -19.359 17.422 16.562 1 68 89 GLY A O 1
ATOM 638 N N . ILE A 1 90 ? -18.281 15.57 17.078 1 65.94 90 ILE A N 1
ATOM 639 C CA . ILE A 1 90 ? -18.203 15.906 18.5 1 65.94 90 ILE A CA 1
ATOM 640 C C . ILE A 1 90 ? -17.141 16.984 18.719 1 65.94 90 ILE A C 1
ATOM 642 O O . ILE A 1 90 ? -17.344 17.922 19.5 1 65.94 90 ILE A O 1
ATOM 646 N N . LEU A 1 91 ? -16.047 16.781 18.031 1 60.25 91 LEU A N 1
ATOM 647 C CA . LEU A 1 91 ? -14.961 17.734 18.203 1 60.25 91 LEU A CA 1
ATOM 648 C C . LEU A 1 91 ? -15.336 19.109 17.641 1 60.25 91 LEU A C 1
ATOM 650 O O . LEU A 1 91 ? -14.922 20.141 18.172 1 60.25 91 LEU A O 1
ATOM 654 N N . ALA A 1 92 ? -16.016 19.125 16.484 1 59.31 92 ALA A N 1
ATOM 655 C CA . ALA A 1 92 ? -16.516 20.391 15.953 1 59.31 92 ALA A CA 1
ATOM 656 C C . ALA A 1 92 ? -17.391 21.109 16.969 1 59.31 92 ALA A C 1
ATOM 658 O O . ALA A 1 92 ? -17.438 22.344 16.984 1 59.31 92 ALA A O 1
ATOM 659 N N . ARG A 1 93 ? -18.125 20.406 17.797 1 59.44 93 ARG A N 1
ATOM 660 C CA . ARG A 1 93 ? -19.047 21.016 18.766 1 59.44 93 ARG A CA 1
ATOM 661 C C . ARG A 1 93 ? -18.312 21.391 20.047 1 59.44 93 ARG A C 1
ATOM 663 O O . ARG A 1 93 ? -18.641 22.406 20.672 1 59.44 93 ARG A O 1
ATOM 670 N N . LYS A 1 94 ? -17.422 20.469 20.266 1 57.25 94 LYS A N 1
ATOM 671 C CA . LYS A 1 94 ? -16.922 20.719 21.625 1 57.25 94 LYS A CA 1
ATOM 672 C C . LYS A 1 94 ? -15.539 21.344 21.594 1 57.25 94 LYS A C 1
ATOM 674 O O . LYS A 1 94 ? -15.188 22.141 22.469 1 57.25 94 LYS A O 1
ATOM 679 N N . CYS A 1 95 ? -14.609 20.578 20.922 1 52.91 95 CYS A N 1
ATOM 680 C CA . CYS A 1 95 ? -13.219 20.812 21.312 1 52.91 95 CYS A CA 1
ATOM 681 C C . CYS A 1 95 ? -12.539 21.766 20.359 1 52.91 95 CYS A C 1
ATOM 683 O O . CYS A 1 95 ? -12.617 21.594 19.141 1 52.91 95 CYS A O 1
ATOM 685 N N . LYS A 1 96 ? -12.422 23.016 20.766 1 52.47 96 LYS A N 1
ATOM 686 C CA . LYS A 1 96 ? -11.734 24.141 20.125 1 52.47 96 LYS A CA 1
ATOM 687 C C . LYS A 1 96 ? -10.219 24 20.25 1 52.47 96 LYS A C 1
ATOM 689 O O . LYS A 1 96 ? -9.664 24.141 21.328 1 52.47 96 LYS A O 1
ATOM 694 N N . GLY A 1 97 ? -9.547 22.734 19.844 1 54.56 97 GLY A N 1
ATOM 695 C CA . GLY A 1 97 ? -8.109 22.859 20 1 54.56 97 GLY A CA 1
ATOM 696 C C . GLY A 1 97 ? -7.336 22.297 18.828 1 54.56 97 GLY A C 1
ATOM 697 O O . GLY A 1 97 ? -7.867 21.5 18.047 1 54.56 97 GLY A O 1
ATOM 698 N N . PRO A 1 98 ? -6.285 23.141 18.453 1 56.59 98 PRO A N 1
ATOM 699 C CA . PRO A 1 98 ? -5.426 22.812 17.312 1 56.59 98 PRO A CA 1
ATOM 700 C C . PRO A 1 98 ? -4.949 21.359 17.328 1 56.59 98 PRO A C 1
ATOM 702 O O . PRO A 1 98 ? -4.695 20.781 16.266 1 56.59 98 PRO A O 1
ATOM 705 N N . ASN A 1 99 ? -4.922 20.594 18.5 1 59.84 99 ASN A N 1
ATOM 706 C CA . ASN A 1 99 ? -4.383 19.234 18.609 1 59.84 99 ASN A CA 1
ATOM 707 C C . ASN A 1 99 ? -5.348 18.203 18.031 1 59.84 99 ASN A C 1
ATOM 709 O O . ASN A 1 99 ? -4.938 17.109 17.656 1 59.84 99 ASN A O 1
ATOM 713 N N . LYS A 1 100 ? -6.57 18.656 18 1 63.97 100 LYS A N 1
ATOM 714 C CA . LYS A 1 100 ? -7.582 17.719 17.5 1 63.97 100 LYS A CA 1
ATOM 715 C C . LYS A 1 100 ? -7.367 17.438 16.016 1 63.97 100 LYS A C 1
ATOM 717 O O . LYS A 1 100 ? -7.52 16.297 15.57 1 63.97 100 LYS A O 1
ATOM 722 N N . TYR A 1 101 ? -6.805 18.375 15.406 1 70.56 101 TYR A N 1
ATOM 723 C CA . TYR A 1 101 ? -6.629 18.219 13.969 1 70.56 101 TYR A CA 1
ATOM 724 C C . TYR A 1 101 ? -5.438 17.312 13.664 1 70.56 101 TYR A C 1
ATOM 726 O O . TYR A 1 101 ? -5.43 16.609 12.648 1 70.56 101 TYR A O 1
ATOM 734 N N . PHE A 1 102 ? -4.656 17.25 14.742 1 75.94 102 PHE A N 1
ATOM 735 C CA . PHE A 1 102 ? -3.486 16.422 14.5 1 75.94 102 PHE A CA 1
ATOM 736 C C . PHE A 1 102 ? -3.834 14.938 14.664 1 75.94 102 PHE A C 1
ATOM 738 O O . PHE A 1 102 ? -3.342 14.094 13.914 1 75.94 102 PHE A O 1
ATOM 745 N N . PHE A 1 103 ? -4.676 14.641 15.602 1 79.19 103 PHE A N 1
ATOM 746 C CA . PHE A 1 103 ? -5.094 13.25 15.781 1 79.19 103 PHE A CA 1
ATOM 747 C C . PHE A 1 103 ? -5.926 12.773 14.602 1 79.19 103 PHE A C 1
ATOM 749 O O . PHE A 1 103 ? -5.832 11.617 14.188 1 79.19 103 PHE A O 1
ATOM 756 N N . MET A 1 104 ? -6.613 13.688 14.078 1 82.06 104 MET A N 1
ATOM 757 C CA . MET A 1 104 ? -7.379 13.336 12.883 1 82.06 104 MET A CA 1
ATOM 758 C C . MET A 1 104 ? -6.457 13.078 11.703 1 82.06 104 MET A C 1
ATOM 760 O O . MET A 1 104 ? -6.73 12.203 10.875 1 82.06 104 MET A O 1
ATOM 764 N N . PHE A 1 105 ? -5.492 13.75 11.688 1 86.38 105 PHE A N 1
ATOM 765 C CA . PHE A 1 105 ? -4.5 13.57 10.633 1 86.38 105 PHE A CA 1
ATOM 766 C C . PHE A 1 105 ? -3.848 12.195 10.734 1 86.38 105 PHE A C 1
ATOM 768 O O . PHE A 1 105 ? -3.732 11.484 9.734 1 86.38 105 PHE A O 1
ATOM 775 N N . LEU A 1 106 ? -3.469 11.828 11.953 1 87.81 106 LEU A N 1
ATOM 776 C CA . LEU A 1 106 ? -2.83 10.531 12.148 1 87.81 106 LEU A CA 1
ATOM 777 C C . LEU A 1 106 ? -3.777 9.398 11.781 1 87.81 106 LEU A C 1
ATOM 779 O O . LEU A 1 106 ? -3.361 8.406 11.172 1 87.81 106 LEU A O 1
ATOM 783 N N . HIS A 1 107 ? -4.93 9.586 12.188 1 87.88 107 HIS A N 1
ATOM 784 C CA . HIS A 1 107 ? -5.961 8.609 11.859 1 87.88 107 HIS A CA 1
ATOM 785 C C . HIS A 1 107 ? -6.137 8.484 10.352 1 87.88 107 HIS A C 1
ATOM 787 O O . HIS A 1 107 ? -6.133 7.371 9.82 1 87.88 107 HIS A O 1
ATOM 793 N N . ASP A 1 108 ? -6.258 9.562 9.672 1 90.81 108 ASP A N 1
ATOM 794 C CA . ASP A 1 108 ? -6.449 9.562 8.227 1 90.81 108 ASP A CA 1
ATOM 795 C C . ASP A 1 108 ? -5.23 8.977 7.508 1 90.81 108 ASP A C 1
ATOM 797 O O . ASP A 1 108 ? -5.371 8.273 6.512 1 90.81 108 ASP A O 1
ATOM 801 N N . LEU A 1 109 ? -4.121 9.266 8.008 1 93.12 109 LEU A N 1
ATOM 802 C CA . LEU A 1 109 ? -2.883 8.75 7.43 1 93.12 109 LEU A CA 1
ATOM 803 C C . LEU A 1 109 ? -2.814 7.23 7.559 1 93.12 109 LEU A C 1
ATOM 805 O O . LEU A 1 109 ? -2.439 6.539 6.609 1 93.12 109 LEU A O 1
ATOM 809 N N . ALA A 1 110 ? -3.189 6.668 8.633 1 93.94 110 ALA A N 1
ATOM 810 C CA . ALA A 1 110 ? -3.184 5.227 8.875 1 93.94 110 ALA A CA 1
ATOM 811 C C . ALA A 1 110 ? -4.16 4.516 7.941 1 93.94 110 ALA A C 1
ATOM 813 O O . ALA A 1 110 ? -3.832 3.477 7.363 1 93.94 110 ALA A O 1
ATOM 814 N N . VAL A 1 111 ? -5.32 5.109 7.805 1 95.38 111 VAL A N 1
ATOM 815 C CA . VAL A 1 111 ? -6.34 4.504 6.957 1 95.38 111 VAL A CA 1
ATOM 816 C C . VAL A 1 111 ? -5.891 4.547 5.496 1 95.38 111 VAL A C 1
ATOM 818 O O . VAL A 1 111 ? -6.051 3.572 4.762 1 95.38 111 VAL A O 1
ATOM 821 N N . THR A 1 112 ? -5.316 5.66 5.133 1 95.88 112 THR A N 1
ATOM 822 C CA . THR A 1 112 ? -4.828 5.824 3.77 1 95.88 112 THR A CA 1
ATOM 823 C C . THR A 1 112 ? -3.758 4.785 3.449 1 95.88 112 THR A C 1
ATOM 825 O O . THR A 1 112 ? -3.803 4.141 2.398 1 95.88 112 THR A O 1
ATOM 828 N N . THR A 1 113 ? -2.807 4.551 4.344 1 96.56 113 THR A N 1
ATOM 829 C CA . THR A 1 113 ? -1.728 3.596 4.121 1 96.56 113 THR A CA 1
ATOM 830 C C . THR A 1 113 ? -2.26 2.164 4.141 1 96.56 113 THR A C 1
ATOM 832 O O . THR A 1 113 ? -1.814 1.321 3.359 1 96.56 113 THR A O 1
ATOM 835 N N . LEU A 1 114 ? -3.219 1.899 4.984 1 96.69 114 LEU A N 1
ATOM 836 C CA . LEU A 1 114 ? -3.834 0.579 5.055 1 96.69 114 LEU A CA 1
ATOM 837 C C . LEU A 1 114 ? -4.559 0.243 3.756 1 96.69 114 LEU A C 1
ATOM 839 O O . LEU A 1 114 ? -4.402 -0.858 3.223 1 96.69 114 LEU A O 1
ATOM 843 N N . LEU A 1 115 ? -5.297 1.201 3.25 1 97.75 115 LEU A N 1
ATOM 844 C CA . LEU A 1 115 ? -6.047 0.989 2.016 1 97.75 115 LEU A CA 1
ATOM 845 C C . LEU A 1 115 ? -5.098 0.786 0.836 1 97.75 115 LEU A C 1
ATOM 847 O O . LEU A 1 115 ? -5.352 -0.056 -0.029 1 97.75 115 LEU A O 1
ATOM 851 N N . MET A 1 116 ? -4.07 1.527 0.827 1 97.69 116 MET A N 1
ATOM 852 C CA . MET A 1 116 ? -3.098 1.354 -0.25 1 97.69 116 MET A CA 1
ATOM 853 C C . MET A 1 116 ? -2.445 -0.023 -0.178 1 97.69 116 MET A C 1
ATOM 855 O O . MET A 1 116 ? -2.24 -0.672 -1.205 1 97.69 116 MET A O 1
ATOM 859 N N . ALA A 1 117 ? -2.119 -0.429 1.055 1 97.69 117 ALA A N 1
ATOM 860 C CA . ALA A 1 117 ? -1.547 -1.761 1.236 1 97.69 117 ALA A CA 1
ATOM 861 C C . ALA A 1 117 ? -2.502 -2.842 0.738 1 97.69 117 ALA A C 1
ATOM 863 O O . ALA A 1 117 ? -2.09 -3.762 0.027 1 97.69 117 ALA A O 1
ATOM 864 N N . ALA A 1 118 ? -3.744 -2.656 1.074 1 97.69 118 ALA A N 1
ATOM 865 C CA . ALA A 1 118 ? -4.75 -3.637 0.682 1 97.69 118 ALA A CA 1
ATOM 866 C C . ALA A 1 118 ? -4.949 -3.646 -0.831 1 97.69 118 ALA A C 1
ATOM 868 O O . ALA A 1 118 ? -4.969 -4.711 -1.454 1 97.69 118 ALA A O 1
ATOM 869 N N . CYS A 1 119 ? -5.047 -2.498 -1.429 1 97.44 119 CYS A N 1
ATOM 870 C CA . CYS A 1 119 ? -5.254 -2.379 -2.867 1 97.44 119 CYS A CA 1
ATOM 871 C C . CYS A 1 119 ? -4.062 -2.932 -3.641 1 97.44 119 CYS A C 1
ATOM 873 O O . CYS A 1 119 ? -4.234 -3.656 -4.621 1 97.44 119 CYS A O 1
ATOM 875 N N . ALA A 1 120 ? -2.922 -2.613 -3.176 1 97.75 120 ALA A N 1
ATOM 876 C CA . ALA A 1 120 ? -1.718 -3.053 -3.877 1 97.75 120 ALA A CA 1
ATOM 877 C C . ALA A 1 120 ? -1.56 -4.57 -3.795 1 97.75 120 ALA A C 1
ATOM 879 O O . ALA A 1 120 ? -1.212 -5.215 -4.785 1 97.75 120 ALA A O 1
ATOM 880 N N . ALA A 1 121 ? -1.796 -5.105 -2.604 1 97.06 121 ALA A N 1
ATOM 881 C CA . ALA A 1 121 ? -1.71 -6.555 -2.436 1 97.06 121 ALA A CA 1
ATOM 882 C C . ALA A 1 121 ? -2.723 -7.27 -3.326 1 97.06 121 ALA A C 1
ATOM 884 O O . ALA A 1 121 ? -2.369 -8.203 -4.047 1 97.06 121 ALA A O 1
ATOM 885 N N . ALA A 1 122 ? -3.943 -6.816 -3.299 1 97.25 122 ALA A N 1
ATOM 886 C CA . ALA A 1 122 ? -5 -7.434 -4.094 1 97.25 122 ALA A CA 1
ATOM 887 C C . ALA A 1 122 ? -4.734 -7.258 -5.586 1 97.25 122 ALA A C 1
ATOM 889 O O . ALA A 1 122 ? -5.02 -8.156 -6.383 1 97.25 122 ALA A O 1
ATOM 890 N N . THR A 1 123 ? -4.242 -6.105 -5.953 1 96.25 123 THR A N 1
ATOM 891 C CA . THR A 1 123 ? -3.934 -5.859 -7.355 1 96.25 123 THR A CA 1
ATOM 892 C C . THR A 1 123 ? -2.828 -6.797 -7.84 1 96.25 123 THR A C 1
ATOM 894 O O . THR A 1 123 ? -2.895 -7.324 -8.953 1 96.25 123 THR A O 1
ATOM 897 N N . ALA A 1 124 ? -1.826 -7.043 -7.02 1 95.88 124 ALA A N 1
ATOM 898 C CA . ALA A 1 124 ? -0.728 -7.93 -7.402 1 95.88 124 ALA A CA 1
ATOM 899 C C . ALA A 1 124 ? -1.23 -9.344 -7.664 1 95.88 124 ALA A C 1
ATOM 901 O O . ALA A 1 124 ? -0.885 -9.953 -8.68 1 95.88 124 ALA A O 1
ATOM 902 N N . ILE A 1 125 ? -2.055 -9.805 -6.797 1 95 125 ILE A N 1
ATOM 903 C CA . ILE A 1 125 ? -2.594 -11.156 -6.969 1 95 125 ILE A CA 1
ATOM 904 C C . ILE A 1 125 ? -3.594 -11.164 -8.125 1 95 125 ILE A C 1
ATOM 906 O O . ILE A 1 125 ? -3.664 -12.133 -8.883 1 95 125 ILE A O 1
ATOM 910 N N . GLY A 1 126 ? -4.367 -10.109 -8.234 1 93.69 126 GLY A N 1
ATOM 911 C CA . GLY A 1 126 ? -5.309 -10 -9.336 1 93.69 126 GLY A CA 1
ATOM 912 C C . GLY A 1 126 ? -4.645 -10.039 -10.695 1 93.69 126 GLY A C 1
ATOM 913 O O . GLY A 1 126 ? -5.172 -10.641 -11.633 1 93.69 126 GLY A O 1
ATOM 914 N N . LEU A 1 127 ? -3.512 -9.461 -10.836 1 93.5 127 LEU A N 1
ATOM 915 C CA . LEU A 1 127 ? -2.797 -9.461 -12.109 1 93.5 127 LEU A CA 1
ATOM 916 C C . LEU A 1 127 ? -2.303 -10.859 -12.453 1 93.5 127 LEU A C 1
ATOM 918 O O . LEU A 1 127 ? -2.359 -11.273 -13.609 1 93.5 127 LEU A O 1
ATOM 922 N N . VAL A 1 128 ? -1.887 -11.578 -11.492 1 91.94 128 VAL A N 1
ATOM 923 C CA . VAL A 1 128 ? -1.46 -12.953 -11.727 1 91.94 128 VAL A CA 1
ATOM 924 C C . VAL A 1 128 ? -2.67 -13.82 -12.07 1 91.94 128 VAL A C 1
ATOM 926 O O . VAL A 1 128 ? -2.582 -14.719 -12.914 1 91.94 128 VAL A O 1
ATOM 929 N N . ALA A 1 129 ? -3.738 -13.539 -11.375 1 92.38 129 ALA A N 1
ATOM 930 C CA . ALA A 1 129 ? -4.961 -14.289 -11.648 1 92.38 129 ALA A CA 1
ATOM 931 C C . ALA A 1 129 ? -5.438 -14.047 -13.078 1 92.38 129 ALA A C 1
ATOM 933 O O . ALA A 1 129 ? -5.992 -14.953 -13.711 1 92.38 129 ALA A O 1
ATOM 934 N N . LYS A 1 130 ? -5.273 -12.875 -13.555 1 92.12 130 LYS A N 1
ATOM 935 C CA . LYS A 1 130 ? -5.758 -12.508 -14.883 1 92.12 130 LYS A CA 1
ATOM 936 C C . LYS A 1 130 ? -4.785 -12.961 -15.969 1 92.12 130 LYS A C 1
ATOM 938 O O . LYS A 1 130 ? -5.199 -13.492 -17 1 92.12 130 LYS A O 1
ATOM 943 N N . PHE A 1 131 ? -3.424 -12.82 -15.727 1 91.69 131 PHE A N 1
ATOM 944 C CA . PHE A 1 131 ? -2.451 -13.039 -16.797 1 91.69 131 PHE A CA 1
ATOM 945 C C . PHE A 1 131 ? -1.622 -14.289 -16.516 1 91.69 131 PHE A C 1
ATOM 947 O O . PHE A 1 131 ? -0.97 -14.82 -17.422 1 91.69 131 PHE A O 1
ATOM 954 N N . GLY A 1 132 ? -1.69 -14.797 -15.32 1 89.81 132 GLY A N 1
ATOM 955 C CA . GLY A 1 132 ? -0.856 -15.938 -14.969 1 89.81 132 GLY A CA 1
ATOM 956 C C . GLY A 1 132 ? 0.628 -15.633 -15.039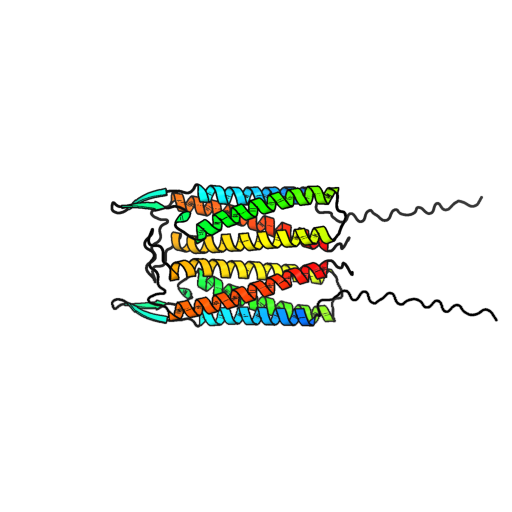 1 89.81 132 GLY A C 1
ATOM 957 O O . GLY A 1 132 ? 1.024 -14.477 -15.203 1 89.81 132 GLY A O 1
ATOM 958 N N . ASN A 1 133 ? 1.45 -16.594 -14.688 1 87.81 133 ASN A N 1
ATOM 959 C CA . ASN A 1 133 ? 2.904 -16.578 -14.805 1 87.81 133 ASN A CA 1
ATOM 960 C C . ASN A 1 133 ? 3.43 -17.859 -15.445 1 87.81 133 ASN A C 1
ATOM 962 O O . ASN A 1 133 ? 3.625 -18.875 -14.766 1 87.81 133 ASN A O 1
ATOM 966 N N . SER A 1 134 ? 3.684 -17.797 -16.734 1 83.31 134 SER A N 1
ATOM 967 C CA . SER A 1 134 ? 4.086 -18.984 -17.484 1 83.31 134 SER A CA 1
ATOM 968 C C . SER A 1 134 ? 5.504 -19.422 -17.109 1 83.31 134 SER A C 1
ATOM 970 O O . SER A 1 134 ? 5.848 -20.594 -17.219 1 83.31 134 SER A O 1
ATOM 972 N N . HIS A 1 135 ? 6.223 -18.406 -16.672 1 81.88 135 HIS A N 1
ATOM 973 C CA . HIS A 1 135 ? 7.609 -18.719 -16.344 1 81.88 135 HIS A CA 1
ATOM 974 C C . HIS A 1 135 ? 7.691 -19.719 -15.195 1 81.88 135 HIS A C 1
ATOM 976 O O . HIS A 1 135 ? 8.539 -20.609 -15.203 1 81.88 135 HIS A O 1
ATOM 982 N N . ILE A 1 136 ? 6.688 -19.656 -14.266 1 81.19 136 ILE A N 1
ATOM 983 C CA . ILE A 1 136 ? 6.758 -20.547 -13.109 1 81.19 136 ILE A CA 1
ATOM 984 C C . ILE A 1 136 ? 5.535 -21.469 -13.086 1 81.19 136 ILE A C 1
ATOM 986 O O . ILE A 1 136 ? 5.297 -22.172 -12.102 1 81.19 136 ILE A O 1
ATOM 990 N N . GLY A 1 137 ? 4.715 -21.297 -14.008 1 82.5 137 GLY A N 1
ATOM 991 C CA . GLY A 1 137 ? 3.627 -22.25 -14.18 1 82.5 137 GLY A CA 1
ATOM 992 C C . GLY A 1 137 ? 2.369 -21.859 -13.43 1 82.5 137 GLY A C 1
ATOM 993 O O . GLY A 1 137 ? 1.555 -22.703 -13.078 1 82.5 137 GLY A O 1
ATOM 994 N N . TRP A 1 138 ? 2.23 -20.703 -12.977 1 88 138 TRP A N 1
ATOM 995 C CA . TRP A 1 138 ? 0.976 -20.234 -12.398 1 88 138 TRP A CA 1
ATOM 996 C C . TRP A 1 138 ? -0.046 -19.938 -13.484 1 88 138 TRP A C 1
ATOM 998 O O . TRP A 1 138 ? 0.1 -18.953 -14.227 1 88 138 TRP A O 1
ATOM 1008 N N . MET A 1 139 ? -1.056 -20.672 -13.547 1 87.25 139 MET A N 1
ATOM 1009 C CA . MET A 1 139 ? -2.055 -20.516 -14.594 1 87.25 139 MET A CA 1
ATOM 1010 C C . MET A 1 139 ? -2.996 -19.359 -14.289 1 87.25 139 MET A C 1
ATOM 1012 O O . MET A 1 139 ? -3.287 -19.078 -13.125 1 87.25 139 MET A O 1
ATOM 1016 N N . ALA A 1 140 ? -3.41 -18.719 -15.398 1 90.69 140 ALA A N 1
ATOM 1017 C CA . ALA A 1 140 ? -4.438 -17.688 -15.258 1 90.69 140 ALA A CA 1
ATOM 1018 C C . ALA A 1 140 ? -5.781 -18.312 -14.883 1 90.69 140 ALA A C 1
ATOM 1020 O O . ALA A 1 140 ? -6.223 -19.281 -15.492 1 90.69 140 ALA A O 1
ATOM 1021 N N . ILE A 1 141 ? -6.449 -17.766 -13.977 1 88.06 141 ILE A N 1
AT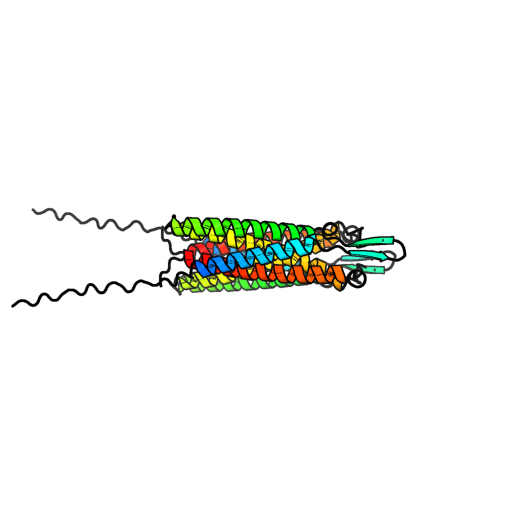OM 1022 C CA . ILE A 1 141 ? -7.656 -18.391 -13.453 1 88.06 141 ILE A CA 1
ATOM 1023 C C . ILE A 1 141 ? -8.883 -17.609 -13.914 1 88.06 141 ILE A C 1
ATOM 1025 O O . ILE A 1 141 ? -10.008 -18.109 -13.867 1 88.06 141 ILE A O 1
ATOM 1029 N N . CYS A 1 142 ? -8.711 -16.469 -14.375 1 90.81 142 CYS A N 1
ATOM 1030 C CA . CYS A 1 142 ? -9.852 -15.617 -14.719 1 90.81 142 CYS A CA 1
ATOM 1031 C C . CYS A 1 142 ? -10.555 -16.125 -15.977 1 90.81 142 CYS A C 1
ATOM 1033 O O . CYS A 1 142 ? -11.688 -15.742 -16.25 1 90.81 142 CYS A O 1
ATOM 1035 N N . ASN A 1 143 ? -9.914 -16.984 -16.75 1 87.5 143 ASN A N 1
ATOM 1036 C CA . ASN A 1 143 ? -10.57 -17.594 -17.891 1 87.5 143 ASN A CA 1
ATOM 1037 C C . ASN A 1 143 ? -11.688 -18.547 -17.469 1 87.5 143 ASN A C 1
ATOM 1039 O O . ASN A 1 143 ? -12.711 -18.656 -18.141 1 87.5 143 ASN A O 1
ATOM 1043 N N . ASP A 1 144 ? -11.492 -19.188 -16.297 1 86.38 144 ASP A N 1
ATOM 1044 C CA . ASP A 1 144 ? -12.469 -20.141 -15.758 1 86.38 144 ASP A CA 1
ATOM 1045 C C . ASP A 1 144 ? -13.367 -19.469 -14.727 1 86.38 144 ASP A C 1
ATOM 1047 O O . ASP A 1 144 ? -14.523 -19.859 -14.547 1 86.38 144 ASP A O 1
ATOM 1051 N N . PHE A 1 145 ? -12.828 -18.422 -14.086 1 90.25 145 PHE A N 1
ATOM 1052 C CA . PHE A 1 145 ? -13.547 -17.719 -13.023 1 90.25 145 PHE A CA 1
ATOM 1053 C C . PHE A 1 145 ? -13.766 -16.266 -13.383 1 90.25 145 PHE A C 1
ATOM 1055 O O . PHE A 1 145 ? -13.445 -15.367 -12.586 1 90.25 145 PHE A O 1
ATOM 1062 N N . GLY A 1 146 ? -14.367 -16.078 -14.5 1 90.75 146 GLY A N 1
ATOM 1063 C CA . GLY A 1 146 ? -14.547 -14.727 -15.016 1 90.75 146 GLY A CA 1
ATOM 1064 C C . GLY A 1 146 ? -15.414 -13.859 -14.125 1 90.75 146 GLY A C 1
ATOM 1065 O O . GLY A 1 146 ? -15.094 -12.695 -13.875 1 90.75 146 GLY A O 1
ATOM 1066 N N . ARG A 1 147 ? -16.547 -14.422 -13.672 1 91.75 147 ARG A N 1
ATOM 1067 C CA . ARG A 1 147 ? -17.469 -13.672 -12.828 1 91.75 147 ARG A CA 1
ATOM 1068 C C . ARG A 1 147 ? -16.797 -13.242 -11.531 1 91.75 147 ARG A C 1
ATOM 1070 O O . ARG A 1 147 ? -16.938 -12.094 -11.109 1 91.75 147 ARG A O 1
ATOM 1077 N N . PHE A 1 148 ? -16.141 -14.133 -10.914 1 92.94 148 PHE A N 1
ATOM 1078 C CA . PHE A 1 148 ? -15.414 -13.828 -9.695 1 92.94 148 PHE A CA 1
ATOM 1079 C C . PHE A 1 148 ? -14.398 -12.719 -9.938 1 92.94 148 PHE A C 1
ATOM 1081 O O . PHE A 1 148 ? -14.336 -11.75 -9.172 1 92.94 148 PHE A O 1
ATOM 1088 N N . CYS A 1 149 ? -13.625 -12.797 -10.992 1 93.5 149 CYS A N 1
ATOM 1089 C CA . CYS A 1 149 ? -12.586 -11.828 -11.312 1 93.5 149 CYS A CA 1
ATOM 1090 C C . CYS A 1 149 ? -13.195 -10.461 -11.609 1 93.5 149 CYS A C 1
ATOM 1092 O O . CYS A 1 149 ? -12.648 -9.43 -11.211 1 93.5 149 CYS A O 1
ATOM 1094 N N . ASP A 1 150 ? -14.352 -10.414 -12.305 1 94.69 150 ASP A N 1
ATOM 1095 C CA . ASP A 1 150 ? -15.031 -9.156 -12.586 1 94.69 150 ASP A CA 1
ATOM 1096 C C . ASP A 1 150 ? -15.477 -8.469 -11.297 1 94.69 150 ASP A C 1
ATOM 1098 O O . ASP A 1 150 ? -15.336 -7.25 -11.156 1 94.69 150 ASP A O 1
ATOM 1102 N N . ARG A 1 151 ? -15.969 -9.211 -10.414 1 95.12 151 ARG A N 1
ATOM 1103 C CA . ARG A 1 151 ? -16.422 -8.672 -9.133 1 95.12 151 ARG A CA 1
ATOM 1104 C C . ARG A 1 151 ? -15.258 -8.141 -8.312 1 95.12 151 ARG A C 1
ATOM 1106 O O . ARG A 1 151 ? -15.375 -7.102 -7.656 1 95.12 151 ARG A O 1
ATOM 1113 N N . ILE A 1 152 ? -14.156 -8.836 -8.406 1 95 152 ILE A N 1
ATOM 1114 C CA . ILE A 1 152 ? -12.977 -8.383 -7.684 1 95 152 ILE A CA 1
ATOM 1115 C C . ILE A 1 152 ? -12.477 -7.07 -8.281 1 95 152 ILE A C 1
ATOM 1117 O O . ILE A 1 152 ? -12.023 -6.18 -7.559 1 95 152 ILE A O 1
ATOM 1121 N N . ILE A 1 153 ? -12.57 -6.91 -9.586 1 95.06 153 ILE A N 1
ATOM 1122 C CA . ILE A 1 153 ? -12.164 -5.672 -10.242 1 95.06 153 ILE A CA 1
ATOM 1123 C C . ILE A 1 153 ? -13.047 -4.52 -9.773 1 95.06 153 ILE A C 1
ATOM 1125 O O . ILE A 1 153 ? -12.562 -3.41 -9.539 1 95.06 153 ILE A O 1
ATOM 1129 N N . VAL A 1 154 ? -14.289 -4.84 -9.672 1 96.38 154 VAL A N 1
ATOM 1130 C CA . VAL A 1 154 ? -15.219 -3.834 -9.164 1 96.38 154 VAL A CA 1
ATOM 1131 C C . VAL A 1 154 ? -14.844 -3.459 -7.734 1 96.38 154 VAL A C 1
ATOM 1133 O O . VAL A 1 154 ? -14.789 -2.275 -7.391 1 96.38 154 VAL A O 1
ATOM 1136 N N . ALA A 1 155 ? -14.547 -4.473 -6.926 1 97.75 155 ALA A N 1
ATOM 1137 C CA . ALA A 1 155 ? -14.156 -4.23 -5.539 1 97.75 155 ALA A CA 1
ATOM 1138 C C . ALA A 1 155 ? -12.875 -3.402 -5.469 1 97.75 155 ALA A C 1
ATOM 1140 O O . ALA A 1 155 ? -12.781 -2.465 -4.672 1 97.75 155 ALA A O 1
ATOM 1141 N N . LEU A 1 156 ? -11.961 -3.713 -6.301 1 97.75 156 LEU A N 1
ATOM 1142 C CA . LEU A 1 156 ? -10.703 -2.984 -6.352 1 97.75 156 LEU A CA 1
ATOM 1143 C C . LEU A 1 156 ? -10.93 -1.528 -6.742 1 97.75 156 LEU A C 1
ATOM 1145 O O . LEU A 1 156 ? -10.344 -0.622 -6.145 1 97.75 156 LEU A O 1
ATOM 1149 N N . THR A 1 157 ? -11.719 -1.296 -7.715 1 97.5 157 THR A N 1
ATOM 1150 C CA . THR A 1 157 ? -12.016 0.058 -8.172 1 97.5 157 THR A CA 1
ATOM 1151 C C . THR A 1 157 ? -12.633 0.887 -7.051 1 97.5 157 THR A C 1
ATOM 1153 O O . THR A 1 157 ? -12.242 2.035 -6.836 1 97.5 157 THR A O 1
ATOM 1156 N N . LEU A 1 158 ? -13.5 0.244 -6.352 1 97.81 158 LEU A N 1
ATOM 1157 C CA . LEU A 1 158 ? -14.156 0.915 -5.23 1 97.81 158 LEU A CA 1
ATOM 1158 C C . LEU A 1 158 ? -13.148 1.216 -4.121 1 97.81 158 LEU A C 1
ATOM 1160 O O . LEU A 1 158 ? -13.195 2.291 -3.518 1 97.81 158 LEU A O 1
ATOM 1164 N N . SER A 1 159 ? -12.297 0.315 -3.859 1 98.31 159 SER A N 1
ATOM 1165 C CA . SER A 1 159 ? -11.297 0.501 -2.812 1 98.31 159 SER A CA 1
ATOM 1166 C C . SER A 1 159 ? -10.289 1.584 -3.195 1 98.31 159 SER A C 1
ATOM 1168 O O . SER A 1 159 ? -9.867 2.373 -2.348 1 98.31 159 SER A O 1
ATOM 1170 N N . TYR A 1 160 ? -9.914 1.628 -4.457 1 98.19 160 TYR A N 1
ATOM 1171 C CA . TYR A 1 160 ? -9.031 2.697 -4.906 1 98.19 160 TYR A CA 1
ATOM 1172 C C . TYR A 1 160 ? -9.711 4.055 -4.773 1 98.19 160 TYR A C 1
ATOM 1174 O O . TYR A 1 160 ? -9.047 5.059 -4.484 1 98.19 160 TYR A O 1
ATOM 1182 N N . LEU A 1 161 ? -10.922 4.066 -5.02 1 97.44 161 LEU A N 1
ATOM 1183 C CA . LEU A 1 161 ? -11.672 5.297 -4.797 1 97.44 161 LEU A CA 1
ATOM 1184 C C . LEU A 1 161 ? -11.633 5.699 -3.326 1 97.44 161 LEU A C 1
ATOM 1186 O O . LEU A 1 161 ? -11.398 6.867 -3.004 1 97.44 161 LEU A O 1
ATOM 1190 N N . ALA A 1 162 ? -11.883 4.727 -2.48 1 97.5 162 ALA A N 1
ATOM 1191 C CA . ALA A 1 162 ? -11.805 4.992 -1.046 1 97.5 162 ALA A CA 1
ATOM 1192 C C . ALA A 1 162 ? -10.422 5.52 -0.661 1 97.5 162 ALA A C 1
ATOM 1194 O O . ALA A 1 162 ? -10.312 6.438 0.155 1 97.5 162 ALA A O 1
ATOM 1195 N N . PHE A 1 163 ? -9.43 4.941 -1.236 1 96.94 163 PHE A N 1
ATOM 1196 C CA . PHE A 1 163 ? -8.062 5.371 -0.974 1 96.94 163 PHE A CA 1
ATOM 1197 C C . PHE A 1 163 ? -7.863 6.828 -1.373 1 96.94 163 PHE A C 1
ATOM 1199 O O . PHE A 1 163 ? -7.305 7.617 -0.606 1 96.94 163 PHE A O 1
ATOM 1206 N N . LEU A 1 164 ? -8.305 7.215 -2.525 1 97.12 164 LEU A N 1
ATOM 1207 C CA . LEU A 1 164 ? -8.148 8.578 -3.014 1 97.12 164 LEU A CA 1
ATOM 1208 C C . LEU A 1 164 ? -8.875 9.57 -2.109 1 97.12 164 LEU A C 1
ATOM 1210 O O . LEU A 1 164 ? -8.359 10.656 -1.826 1 97.12 164 LEU A O 1
ATOM 1214 N N . VAL A 1 165 ? -10.031 9.18 -1.696 1 95.5 165 VAL A N 1
ATOM 1215 C CA . VAL A 1 165 ? -10.82 10.031 -0.811 1 95.5 165 VAL A CA 1
ATOM 1216 C C . VAL A 1 165 ? -10.086 10.227 0.512 1 95.5 165 VAL A C 1
ATOM 1218 O O . VAL A 1 165 ? -9.969 11.352 1.008 1 95.5 165 VAL A O 1
ATOM 1221 N N . HIS A 1 166 ? -9.547 9.117 1.057 1 95.81 166 HIS A N 1
ATOM 1222 C CA . HIS A 1 166 ? -8.852 9.211 2.332 1 95.81 166 HIS A CA 1
ATOM 1223 C C . HIS A 1 166 ? -7.52 9.945 2.182 1 95.81 166 HIS A C 1
ATOM 1225 O O . HIS A 1 166 ? -7.07 10.617 3.109 1 95.81 166 HIS A O 1
ATOM 1231 N N . LEU A 1 167 ? -6.941 9.812 1.052 1 95.19 167 LEU A N 1
ATOM 1232 C CA . LEU A 1 167 ? -5.734 10.578 0.766 1 95.19 167 LEU A CA 1
ATOM 1233 C C . LEU A 1 167 ? -6.02 12.078 0.81 1 95.19 167 LEU A C 1
ATOM 1235 O O . LEU A 1 167 ? -5.258 12.844 1.407 1 95.19 167 LEU A O 1
ATOM 1239 N N . LEU A 1 168 ? -7.098 12.477 0.265 1 93.69 168 LEU A N 1
ATOM 1240 C CA . LEU A 1 168 ? -7.512 13.875 0.277 1 93.69 168 LEU A CA 1
ATOM 1241 C C . LEU A 1 168 ? -7.816 14.344 1.697 1 93.69 168 LEU A C 1
ATOM 1243 O O . LEU A 1 168 ? -7.441 15.445 2.088 1 93.69 168 LEU A O 1
ATOM 1247 N N . LEU A 1 169 ? -8.484 13.484 2.385 1 90.5 169 LEU A N 1
ATOM 1248 C CA . LEU A 1 169 ? -8.789 13.812 3.773 1 90.5 169 LEU A CA 1
ATOM 1249 C C . LEU A 1 169 ? -7.516 14.008 4.582 1 90.5 169 LEU A C 1
ATOM 1251 O O . LEU A 1 169 ? -7.445 14.891 5.434 1 90.5 169 LEU A O 1
ATOM 1255 N N . THR A 1 170 ? -6.555 13.164 4.344 1 91.56 170 THR A N 1
ATOM 1256 C CA . THR A 1 170 ? -5.273 13.266 5.035 1 91.56 170 THR A CA 1
ATOM 1257 C C . THR A 1 170 ? -4.613 14.609 4.758 1 91.56 170 THR A C 1
ATOM 1259 O O . THR A 1 170 ? -4.102 15.258 5.672 1 91.56 170 THR A O 1
ATOM 1262 N N . VAL A 1 171 ? -4.695 15.062 3.535 1 89.62 171 VAL A N 1
ATOM 1263 C CA . VAL A 1 171 ? -4.102 16.344 3.154 1 89.62 171 VAL A CA 1
ATOM 1264 C C . VAL A 1 171 ? -4.883 17.484 3.793 1 89.62 171 VAL A C 1
ATOM 1266 O O . VAL A 1 171 ? -4.289 18.438 4.305 1 89.62 171 VAL A O 1
ATOM 1269 N N . ILE A 1 172 ? -6.18 17.391 3.822 1 84.81 172 ILE A N 1
ATOM 1270 C CA . ILE A 1 172 ? -7.035 18.422 4.387 1 84.81 172 ILE A CA 1
ATOM 1271 C C . ILE A 1 172 ? -6.793 18.531 5.891 1 84.81 172 ILE A C 1
ATOM 1273 O O . ILE A 1 172 ? -6.68 19.641 6.434 1 84.81 172 ILE A O 1
ATOM 1277 N N . SER A 1 173 ? -6.766 17.438 6.496 1 83.75 173 SER A N 1
ATOM 1278 C CA . SER A 1 173 ? -6.555 17.438 7.938 1 83.75 173 SER A CA 1
ATOM 1279 C C . SER A 1 173 ? -5.176 17.984 8.297 1 83.75 173 SER A C 1
ATOM 1281 O O . SER A 1 173 ? -5.012 18.656 9.32 1 83.75 173 SER A O 1
ATOM 1283 N N . ALA A 1 174 ? -4.215 17.719 7.547 1 83.31 174 ALA A N 1
ATOM 1284 C CA . ALA A 1 174 ? -2.879 18.25 7.781 1 83.31 174 ALA A CA 1
ATOM 1285 C C . ALA A 1 174 ? -2.857 19.766 7.586 1 83.31 174 ALA A C 1
ATOM 1287 O O . ALA A 1 174 ? -2.193 20.484 8.336 1 83.31 174 ALA A O 1
ATOM 1288 N N . ASN A 1 175 ? -3.527 20.219 6.57 1 78.81 175 ASN A N 1
ATOM 1289 C CA . ASN A 1 175 ? -3.602 21.656 6.309 1 78.81 175 ASN A CA 1
ATOM 1290 C C . ASN A 1 175 ? -4.352 22.391 7.418 1 78.81 175 ASN A C 1
ATOM 1292 O O . ASN A 1 175 ? -3.998 23.516 7.773 1 78.81 175 ASN A O 1
ATOM 1296 N N . GLY A 1 176 ? -5.434 21.812 7.816 1 72.31 176 GLY A N 1
ATOM 1297 C CA . GLY A 1 176 ? -6.184 22.422 8.906 1 72.31 176 GLY A CA 1
ATOM 1298 C C . GLY A 1 176 ? -5.375 22.562 10.18 1 72.31 176 GLY A C 1
ATOM 1299 O O . GLY A 1 176 ? -5.594 23.484 10.961 1 72.31 176 GLY A O 1
ATOM 1300 N N . SER A 1 177 ? -4.559 21.656 10.391 1 68.56 177 SER A N 1
ATOM 1301 C CA . SER A 1 177 ? -3.729 21.703 11.594 1 68.56 177 SER A CA 1
ATOM 1302 C C . SER A 1 177 ? -2.697 22.812 11.516 1 68.56 177 SER A C 1
ATOM 1304 O O . SER A 1 177 ? -2.145 23.234 12.531 1 68.56 177 SER A O 1
ATOM 1306 N N . ARG A 1 178 ? -2.35 23.234 10.297 1 63.88 178 ARG A N 1
ATOM 1307 C CA . ARG A 1 178 ? -1.388 24.328 10.125 1 63.88 178 ARG A CA 1
ATOM 1308 C C . ARG A 1 178 ? -1.949 25.641 10.648 1 63.88 178 ARG A C 1
ATOM 1310 O O . ARG A 1 178 ? -1.192 26.547 11 1 63.88 178 ARG A O 1
ATOM 1317 N N . GLY A 1 179 ? -2.961 25.719 11.172 1 53.41 179 GLY A N 1
ATOM 1318 C CA . GLY A 1 179 ? -3.506 26.953 11.711 1 53.41 179 GLY A CA 1
ATOM 1319 C C . GLY A 1 179 ? -3.271 28.156 10.812 1 53.41 179 GLY A C 1
ATOM 1320 O O . GLY A 1 179 ? -3.275 29.297 11.281 1 53.41 179 GLY A O 1
ATOM 1321 N N . ILE A 1 180 ? -2.49 28.047 9.727 1 44.25 180 ILE A N 1
ATOM 1322 C CA . ILE A 1 180 ? -2.191 29.281 9.023 1 44.25 180 ILE A CA 1
ATOM 1323 C C . ILE A 1 180 ? -3.482 29.891 8.477 1 44.25 180 ILE A C 1
ATOM 1325 O O . ILE A 1 180 ? -4.203 29.25 7.715 1 44.25 180 ILE A O 1
ATOM 1329 N N . HIS A 1 181 ? -4.18 30.516 9.406 1 38.28 181 HIS A N 1
ATOM 1330 C CA . HIS A 1 181 ? -5.27 31.438 9.094 1 38.28 181 HIS A CA 1
ATOM 1331 C C . HIS A 1 181 ? -4.883 32.375 7.961 1 38.28 181 HIS A C 1
ATOM 1333 O O . HIS A 1 181 ? -3.955 33.188 8.102 1 38.28 181 HIS A O 1
ATOM 1339 N N . VAL A 1 182 ? -4.699 31.797 6.766 1 34.28 182 VAL A N 1
ATOM 1340 C CA . VAL A 1 182 ? -4.707 32.969 5.887 1 34.28 182 VAL A CA 1
ATOM 1341 C C . VAL A 1 182 ? -6.023 33.719 6.043 1 34.28 182 VAL A C 1
ATOM 1343 O O . VAL A 1 182 ? -7.09 33.125 6.129 1 34.28 182 VAL A O 1
ATOM 1346 N N . MET B 1 1 ? 15.977 60.812 43.656 1 31.83 1 MET B N 1
ATOM 1347 C CA . MET B 1 1 ? 16.828 59.781 43.062 1 31.83 1 MET B CA 1
ATOM 1348 C C . MET B 1 1 ? 15.992 58.625 42.5 1 31.83 1 MET B C 1
ATOM 1350 O O . MET B 1 1 ? 15.508 57.781 43.25 1 31.83 1 MET B O 1
ATOM 1354 N N . ALA B 1 2 ? 15.117 58.844 41.469 1 40.09 2 ALA B N 1
ATOM 1355 C CA . ALA B 1 2 ? 14.109 58.156 40.688 1 40.09 2 ALA B CA 1
ATOM 1356 C C . ALA B 1 2 ? 14.711 56.906 40 1 40.09 2 ALA B C 1
ATOM 1358 O O . ALA B 1 2 ? 15.625 57.031 39.188 1 40.09 2 ALA B O 1
ATOM 1359 N N . GLY B 1 3 ? 14.914 55.875 40.812 1 33.97 3 GLY B N 1
ATOM 1360 C CA . GLY B 1 3 ? 15.422 54.594 40.406 1 33.97 3 GLY B CA 1
ATOM 1361 C C . GLY B 1 3 ? 14.742 54.062 39.156 1 33.97 3 GLY B C 1
ATOM 1362 O O . GLY B 1 3 ? 13.516 54.094 39.031 1 33.97 3 GLY B O 1
ATOM 1363 N N . VAL B 1 4 ? 15.383 54.25 37.969 1 39.31 4 VAL B N 1
ATOM 1364 C CA . VAL B 1 4 ? 15.156 53.719 36.625 1 39.31 4 VAL B CA 1
ATOM 1365 C C . VAL B 1 4 ? 14.789 52.25 36.688 1 39.31 4 VAL B C 1
ATOM 1367 O O . VAL B 1 4 ? 15.602 51.406 37.125 1 39.31 4 VAL B O 1
ATOM 1370 N N . GLU B 1 5 ? 13.578 51.906 37.25 1 38.56 5 GLU B N 1
ATOM 1371 C CA . GLU B 1 5 ? 13.07 50.531 37.094 1 38.56 5 GLU B CA 1
ATOM 1372 C C . GLU B 1 5 ? 13.336 50 35.688 1 38.56 5 GLU B C 1
ATOM 1374 O O . GLU B 1 5 ? 12.859 50.562 34.719 1 38.56 5 GLU B O 1
ATOM 1379 N N . ALA B 1 6 ? 14.617 49.594 35.406 1 40.97 6 ALA B N 1
ATOM 1380 C CA . ALA B 1 6 ? 14.984 48.844 34.219 1 40.97 6 ALA B CA 1
ATOM 1381 C C . ALA B 1 6 ? 13.93 47.781 33.875 1 40.97 6 ALA B C 1
ATOM 1383 O O . ALA B 1 6 ? 13.57 46.969 34.719 1 40.97 6 ALA B O 1
ATOM 1384 N N . LYS B 1 7 ? 12.922 48.219 33.125 1 42.59 7 LYS B N 1
ATOM 1385 C CA . LYS B 1 7 ? 12.031 47.312 32.406 1 42.59 7 LYS B CA 1
ATOM 1386 C C . LYS B 1 7 ? 12.797 46.125 31.828 1 42.59 7 LYS B C 1
ATOM 1388 O O . LYS B 1 7 ? 13.609 46.281 30.906 1 42.59 7 LYS B O 1
ATOM 1393 N N . ILE B 1 8 ? 13.344 45.25 32.688 1 39.06 8 ILE B N 1
ATOM 1394 C CA . ILE B 1 8 ? 13.844 43.969 32.219 1 39.06 8 ILE B CA 1
ATOM 1395 C C . ILE B 1 8 ? 12.875 43.406 31.188 1 39.06 8 ILE B C 1
ATOM 1397 O O . ILE B 1 8 ? 11.734 43.062 31.516 1 39.06 8 ILE B O 1
ATOM 1401 N N . MET B 1 9 ? 12.773 44.031 30.031 1 36.59 9 MET B N 1
ATOM 1402 C CA . MET B 1 9 ? 12.117 43.375 28.906 1 36.59 9 MET B CA 1
ATOM 1403 C C . MET B 1 9 ? 12.43 41.875 28.906 1 36.59 9 MET B C 1
ATOM 1405 O O . MET B 1 9 ? 13.602 41.5 28.859 1 36.59 9 MET B O 1
ATOM 1409 N N . GLN B 1 10 ? 11.805 41.125 29.844 1 36.59 10 GLN B N 1
ATOM 1410 C CA . GLN B 1 10 ? 11.867 39.656 29.766 1 36.59 10 GLN B CA 1
ATOM 1411 C C . GLN B 1 10 ? 11.828 39.156 28.328 1 36.59 10 GLN B C 1
ATOM 1413 O O . GLN B 1 10 ? 10.953 39.562 27.562 1 36.59 10 GLN B O 1
ATOM 1418 N N . ASN B 1 11 ? 13.016 39.125 27.641 1 38.75 11 ASN B N 1
ATOM 1419 C CA . ASN B 1 11 ? 13.133 38.406 26.375 1 38.75 11 ASN B CA 1
ATOM 1420 C C . ASN B 1 11 ? 12.188 37.219 26.328 1 38.75 11 ASN B C 1
ATOM 1422 O O . ASN B 1 11 ? 12.078 36.438 27.297 1 38.75 11 ASN B O 1
ATOM 1426 N N . PRO B 1 12 ? 10.984 37.406 25.797 1 44.28 12 PRO B N 1
ATOM 1427 C CA . PRO B 1 12 ? 10.156 36.188 25.672 1 44.28 12 PRO B CA 1
ATOM 1428 C C . PRO B 1 12 ? 10.977 34.938 25.438 1 44.28 12 PRO B C 1
ATOM 1430 O O . PRO B 1 12 ? 12.07 35 24.859 1 44.28 12 PRO B O 1
ATOM 1433 N N . PRO B 1 13 ? 11.055 33.969 26.422 1 42.41 13 PRO B N 1
ATOM 1434 C CA . PRO B 1 13 ? 11.781 32.719 26.188 1 42.41 13 PRO B CA 1
ATOM 1435 C C . PRO B 1 13 ? 11.711 32.25 24.734 1 42.41 13 PRO B C 1
ATOM 1437 O O . PRO B 1 13 ? 10.758 32.594 24.031 1 42.41 13 PRO B O 1
ATOM 1440 N N . PRO B 1 14 ? 12.906 32.25 24.078 1 39.09 14 PRO B N 1
ATOM 1441 C CA . PRO B 1 14 ? 12.898 31.688 22.719 1 39.09 14 PRO B CA 1
ATOM 1442 C C . PRO B 1 14 ? 11.914 30.547 22.547 1 39.09 14 PRO B C 1
ATOM 1444 O O . PRO B 1 14 ? 11.82 29.672 23.422 1 39.09 14 PRO B O 1
ATOM 1447 N N . LYS B 1 15 ? 10.695 30.812 22.312 1 39.16 15 LYS B N 1
ATOM 1448 C CA . LYS B 1 15 ? 9.828 29.703 21.938 1 39.16 15 LYS B CA 1
ATOM 1449 C C . LYS B 1 15 ? 10.617 28.609 21.219 1 39.16 15 LYS B C 1
ATOM 1451 O O . LYS B 1 15 ? 11.195 28.859 20.156 1 39.16 15 LYS B O 1
ATOM 1456 N N . THR B 1 16 ? 11.523 27.859 21.953 1 35.88 16 THR B N 1
ATOM 1457 C CA . THR B 1 16 ? 12.203 26.688 21.391 1 35.88 16 THR B CA 1
ATOM 1458 C C . THR B 1 16 ? 11.242 25.844 20.578 1 35.88 16 THR B C 1
ATOM 1460 O O . THR B 1 16 ? 10.383 25.156 21.141 1 35.88 16 THR B O 1
ATOM 1463 N N . SER B 1 17 ? 10.492 26.391 19.75 1 38.34 17 SER B N 1
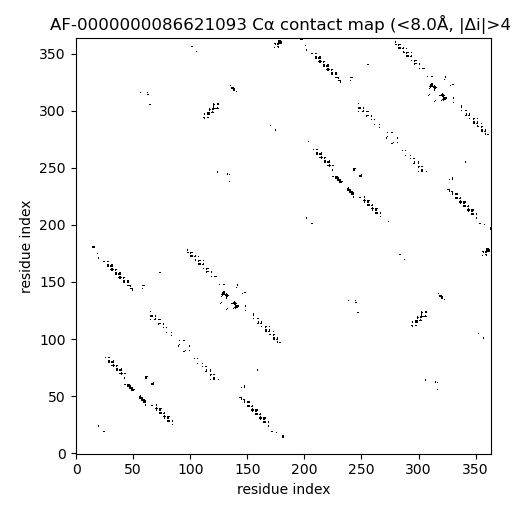ATOM 1464 C CA . SER B 1 17 ? 9.781 25.469 18.875 1 38.34 17 SER B CA 1
ATOM 1465 C C . SER B 1 17 ? 10.547 24.156 18.734 1 38.34 17 SER B C 1
ATOM 1467 O O . SER B 1 17 ? 11.75 24.156 18.453 1 38.34 17 SER B O 1
ATOM 1469 N N . PRO B 1 18 ? 10.383 23.203 19.594 1 40.09 18 PRO B N 1
ATOM 1470 C CA . PRO B 1 18 ? 11.141 21.969 19.344 1 40.09 18 PRO B CA 1
ATOM 1471 C C . PRO B 1 18 ? 11.383 21.703 17.859 1 40.09 18 PRO B C 1
ATOM 1473 O O . PRO B 1 18 ? 10.438 21.406 17.125 1 40.09 18 PRO B O 1
ATOM 1476 N N . LYS B 1 19 ? 11.945 22.703 17.047 1 44.75 19 LYS B N 1
ATOM 1477 C CA . LYS B 1 19 ? 12.461 22.422 15.703 1 44.75 19 LYS B CA 1
ATOM 1478 C C . LYS B 1 19 ? 13.008 21 15.609 1 44.75 19 LYS B C 1
ATOM 1480 O O . LYS B 1 19 ? 13.922 20.641 16.344 1 44.75 19 LYS B O 1
ATOM 1485 N N . SER B 1 20 ? 12.305 19.953 15.578 1 51.88 20 SER B N 1
ATOM 1486 C CA . SER B 1 20 ? 13 18.703 15.266 1 51.88 20 SER B CA 1
ATOM 1487 C C . SER B 1 20 ? 14.266 18.984 14.461 1 51.88 20 SER B C 1
ATOM 1489 O O . SER B 1 20 ? 14.234 19.703 13.461 1 51.88 20 SER B O 1
ATOM 1491 N N . PRO B 1 21 ? 15.438 18.766 15.227 1 59.84 21 PRO B N 1
ATOM 1492 C CA . PRO B 1 21 ? 16.703 19.188 14.625 1 59.84 21 PRO B CA 1
ATOM 1493 C C . PRO B 1 21 ? 16.797 18.828 13.141 1 59.84 21 PRO B C 1
ATOM 1495 O O . PRO B 1 21 ? 16.438 17.719 12.742 1 59.84 21 PRO B O 1
ATOM 1498 N N . LEU B 1 22 ? 16.734 19.875 12.32 1 68.31 22 LEU B N 1
ATOM 1499 C CA . LEU B 1 22 ? 17.109 19.734 10.914 1 68.31 22 LEU B CA 1
ATOM 1500 C C . LEU B 1 22 ? 18 18.516 10.711 1 68.31 22 LEU B C 1
ATOM 1502 O O . LEU B 1 22 ? 17.844 17.797 9.727 1 68.31 22 LEU B O 1
ATOM 1506 N N . GLY B 1 23 ? 18.781 18.281 11.812 1 75.5 23 GLY B N 1
ATOM 1507 C CA . GLY B 1 23 ? 19.688 17.141 11.719 1 75.5 23 GLY B CA 1
ATOM 1508 C C . GLY B 1 23 ? 18.984 15.805 11.719 1 75.5 23 GLY B C 1
ATOM 1509 O O . GLY B 1 23 ? 19.359 14.898 10.977 1 75.5 23 GLY B O 1
ATOM 1510 N N . ALA B 1 24 ? 17.953 15.734 12.523 1 80.81 24 ALA B N 1
ATOM 1511 C CA . ALA B 1 24 ? 17.203 14.477 12.609 1 80.81 24 ALA B CA 1
ATOM 1512 C C . ALA B 1 24 ? 16.453 14.195 11.312 1 80.81 24 ALA B C 1
ATOM 1514 O O . ALA B 1 24 ? 16.406 13.047 10.852 1 80.81 24 ALA B O 1
ATOM 1515 N N . GLN B 1 25 ? 16 15.227 10.766 1 81.06 25 GLN B N 1
ATOM 1516 C CA . GLN B 1 25 ? 15.266 15.062 9.516 1 81.06 25 GLN B CA 1
ATOM 1517 C C . GLN B 1 25 ? 16.203 14.648 8.383 1 81.06 25 GLN B C 1
ATOM 1519 O O . GLN B 1 25 ? 15.852 13.82 7.547 1 81.06 25 GLN B O 1
ATOM 1524 N N . ILE B 1 26 ? 17.344 15.141 8.445 1 84.44 26 ILE B N 1
ATOM 1525 C CA . ILE B 1 26 ? 18.344 14.797 7.438 1 84.44 26 ILE B CA 1
ATOM 1526 C C . ILE B 1 26 ? 18.797 13.352 7.629 1 84.44 26 ILE B C 1
ATOM 1528 O O . ILE B 1 26 ? 18.938 12.602 6.656 1 84.44 26 ILE B O 1
ATOM 1532 N N . CYS B 1 27 ? 18.953 13.008 8.812 1 88.19 27 CYS B N 1
ATOM 1533 C CA . CYS B 1 27 ? 19.375 11.641 9.102 1 88.19 27 CYS B CA 1
ATOM 1534 C C . CYS B 1 27 ? 18.281 10.648 8.695 1 88.19 27 CYS B C 1
ATOM 1536 O O . CYS B 1 27 ? 18.594 9.594 8.125 1 88.19 27 CYS B O 1
ATOM 1538 N N . LEU B 1 28 ? 17.094 10.961 8.945 1 90.69 28 LEU B N 1
ATOM 1539 C CA . LEU B 1 28 ? 15.992 10.078 8.586 1 90.69 28 LEU B CA 1
ATOM 1540 C C . LEU B 1 28 ? 15.859 9.969 7.07 1 90.69 28 LEU B C 1
ATOM 1542 O O . LEU B 1 28 ? 15.633 8.875 6.539 1 90.69 28 LEU B O 1
ATOM 1546 N N . ARG B 1 29 ? 16.062 11.031 6.41 1 90.56 29 ARG B N 1
ATOM 1547 C CA . ARG B 1 29 ? 15.945 11.008 4.953 1 90.56 29 ARG B CA 1
ATOM 1548 C C . ARG B 1 29 ? 17.062 10.18 4.332 1 90.56 29 ARG B C 1
ATOM 1550 O O . ARG B 1 29 ? 16.844 9.469 3.35 1 90.56 29 ARG B O 1
ATOM 1557 N N . LEU B 1 30 ? 18.203 10.266 4.945 1 91.88 30 LEU B N 1
ATOM 1558 C CA . LEU B 1 30 ? 19.328 9.477 4.465 1 91.88 30 LEU B CA 1
ATOM 1559 C C . LEU B 1 30 ? 19.109 7.988 4.723 1 91.88 30 LEU B C 1
ATOM 1561 O O . LEU B 1 30 ? 19.391 7.152 3.863 1 91.88 30 LEU B O 1
ATOM 1565 N N . LEU B 1 31 ? 18.625 7.738 5.824 1 94.38 31 LEU B N 1
ATOM 1566 C CA . LEU B 1 31 ? 18.328 6.352 6.168 1 94.38 31 LEU B CA 1
ATOM 1567 C C . LEU B 1 31 ? 17.25 5.785 5.25 1 94.38 31 LEU B C 1
ATOM 1569 O O . LEU B 1 31 ? 17.359 4.652 4.777 1 94.38 31 LEU B O 1
ATOM 1573 N N . GLY B 1 32 ? 16.203 6.59 5.055 1 94.94 32 GLY B N 1
ATOM 1574 C CA . GLY B 1 32 ? 15.156 6.156 4.145 1 94.94 32 GLY B CA 1
ATOM 1575 C C . GLY B 1 32 ? 15.656 5.938 2.729 1 94.94 32 GLY B C 1
ATOM 1576 O O . GLY B 1 32 ? 15.289 4.949 2.084 1 94.94 32 GLY B O 1
ATOM 1577 N N . ALA B 1 33 ? 16.516 6.762 2.279 1 95.19 33 ALA B N 1
ATOM 1578 C CA . ALA B 1 33 ? 17.078 6.652 0.936 1 95.19 33 ALA B CA 1
ATOM 1579 C C . ALA B 1 33 ? 17.984 5.434 0.82 1 95.19 33 ALA B C 1
ATOM 1581 O O . ALA B 1 33 ? 17.906 4.684 -0.157 1 95.19 33 ALA B O 1
ATOM 1582 N N . ALA B 1 34 ? 18.797 5.242 1.806 1 96.25 34 ALA B N 1
ATOM 1583 C CA . ALA B 1 34 ? 19.703 4.105 1.798 1 96.25 34 ALA B CA 1
ATOM 1584 C C . ALA B 1 34 ? 18.953 2.785 1.851 1 96.25 34 ALA B C 1
ATOM 1586 O O . ALA B 1 34 ? 19.281 1.841 1.129 1 96.25 34 ALA B O 1
ATOM 1587 N N . ALA B 1 35 ? 17.938 2.77 2.693 1 97.44 35 ALA B N 1
ATOM 1588 C CA . ALA B 1 35 ? 17.141 1.55 2.832 1 97.44 35 ALA B CA 1
ATOM 1589 C C . ALA B 1 35 ? 16.406 1.229 1.538 1 97.44 35 ALA B C 1
ATOM 1591 O O . ALA B 1 35 ? 16.391 0.08 1.092 1 97.44 35 ALA B O 1
ATOM 1592 N N . SER B 1 36 ? 15.828 2.262 0.928 1 97.81 36 SER B N 1
ATOM 1593 C CA . SER B 1 36 ? 15.086 2.045 -0.31 1 97.81 36 SER B CA 1
ATOM 1594 C C . SER B 1 36 ? 16.031 1.68 -1.457 1 97.81 36 SER B C 1
ATOM 1596 O O . SER B 1 36 ? 15.703 0.82 -2.279 1 97.81 36 SER B O 1
ATOM 1598 N N . LEU B 1 37 ? 17.125 2.246 -1.525 1 97.31 37 LEU B N 1
ATOM 1599 C CA . LEU B 1 37 ? 18.094 1.912 -2.555 1 97.31 37 LEU B CA 1
ATOM 1600 C C . LEU B 1 37 ? 18.609 0.487 -2.375 1 97.31 37 LEU B C 1
ATOM 1602 O O . LEU B 1 37 ? 18.719 -0.262 -3.348 1 97.31 37 LEU B O 1
ATOM 1606 N N . SER B 1 38 ? 18.938 0.189 -1.161 1 97.56 38 SER B N 1
ATOM 1607 C CA . SER B 1 38 ? 19.422 -1.161 -0.872 1 97.56 38 SER B CA 1
ATOM 1608 C C . SER B 1 38 ? 18.375 -2.205 -1.247 1 97.56 38 SER B C 1
ATOM 1610 O O . SER B 1 38 ? 18.703 -3.248 -1.813 1 97.56 38 SER B O 1
ATOM 1612 N N . ALA B 1 39 ? 17.125 -1.923 -0.918 1 98.12 39 ALA B N 1
ATOM 1613 C CA . ALA B 1 39 ? 16.047 -2.84 -1.269 1 98.12 39 ALA B CA 1
ATOM 1614 C C . ALA B 1 39 ? 15.961 -3.029 -2.779 1 98.12 39 ALA B C 1
ATOM 1616 O O . ALA B 1 39 ? 15.797 -4.152 -3.262 1 98.12 39 ALA B O 1
ATOM 1617 N N . ALA B 1 40 ? 16.078 -1.938 -3.506 1 97.31 40 ALA B N 1
ATOM 1618 C CA . ALA B 1 40 ? 16.031 -2.008 -4.965 1 97.31 40 ALA B CA 1
ATOM 1619 C C . ALA B 1 40 ? 17.203 -2.801 -5.512 1 97.31 40 ALA B C 1
ATOM 1621 O O . ALA B 1 40 ? 17.031 -3.67 -6.371 1 97.31 40 ALA B O 1
ATOM 1622 N N . LEU B 1 41 ? 18.406 -2.547 -4.98 1 96.94 41 LEU B N 1
ATOM 1623 C CA . LEU B 1 41 ? 19.609 -3.207 -5.473 1 96.94 41 LEU B CA 1
ATOM 1624 C C . LEU B 1 41 ? 19.578 -4.699 -5.16 1 96.94 41 LEU B C 1
ATOM 1626 O O . LEU B 1 41 ? 19.969 -5.52 -5.996 1 96.94 41 LEU B O 1
ATOM 1630 N N . VAL B 1 42 ? 19.156 -5.023 -4 1 96.62 42 VAL B N 1
ATOM 1631 C CA . VAL B 1 42 ? 19.047 -6.43 -3.629 1 96.62 42 VAL B CA 1
ATOM 1632 C C . VAL B 1 42 ? 18.047 -7.137 -4.543 1 96.62 42 VAL B C 1
ATOM 1634 O O . VAL B 1 42 ? 18.281 -8.266 -4.969 1 96.62 42 VAL B O 1
ATOM 1637 N N . THR B 1 43 ? 16.969 -6.48 -4.824 1 95.88 43 THR B N 1
ATOM 1638 C CA . THR B 1 43 ? 15.953 -7.07 -5.68 1 95.88 43 THR B CA 1
ATOM 1639 C C . THR B 1 43 ? 16.484 -7.281 -7.094 1 95.88 43 THR B C 1
ATOM 1641 O O . THR B 1 43 ? 16.312 -8.352 -7.676 1 95.88 43 THR B O 1
ATOM 1644 N N . VAL B 1 44 ? 17.156 -6.23 -7.641 1 93.56 44 VAL B N 1
ATOM 1645 C CA . VAL B 1 44 ? 17.609 -6.277 -9.031 1 93.56 44 VAL B CA 1
ATOM 1646 C C . VAL B 1 44 ? 18.766 -7.258 -9.172 1 93.56 44 VAL B C 1
ATOM 1648 O O . VAL B 1 44 ? 19 -7.812 -10.25 1 93.56 44 VAL B O 1
ATOM 1651 N N . THR B 1 45 ? 19.484 -7.496 -8.086 1 93.69 45 THR B N 1
ATOM 1652 C CA . THR B 1 45 ? 20.625 -8.398 -8.141 1 93.69 45 THR B CA 1
ATOM 1653 C C . THR B 1 45 ? 20.219 -9.812 -7.723 1 93.69 45 THR B C 1
ATOM 1655 O O . THR B 1 45 ? 21.031 -10.734 -7.777 1 93.69 45 THR B O 1
ATOM 1658 N N . SER B 1 46 ? 19.047 -10.016 -7.348 1 92.38 46 SER B N 1
ATOM 1659 C CA . SER B 1 46 ? 18.562 -11.328 -6.926 1 92.38 46 SER B CA 1
ATOM 1660 C C . SER B 1 46 ? 18.219 -12.203 -8.125 1 92.38 46 SER B C 1
ATOM 1662 O O . SER B 1 46 ? 17.234 -11.953 -8.82 1 92.38 46 SER B O 1
ATOM 1664 N N . LYS B 1 47 ? 19.078 -13.102 -8.453 1 90.19 47 LYS B N 1
ATOM 1665 C CA . LYS B 1 47 ? 18.859 -14.07 -9.523 1 90.19 47 LYS B CA 1
ATOM 1666 C C . LYS B 1 47 ? 19.281 -15.469 -9.094 1 90.19 47 LYS B C 1
ATOM 1668 O O . LYS B 1 47 ? 20.188 -15.625 -8.273 1 90.19 47 LYS B O 1
ATOM 1673 N N . GLN B 1 48 ? 18.469 -16.391 -9.492 1 90 48 GLN B N 1
ATOM 1674 C CA . GLN B 1 48 ? 18.781 -17.797 -9.203 1 90 48 GLN B CA 1
ATOM 1675 C C . GLN B 1 48 ? 18.312 -18.703 -10.344 1 90 48 GLN B C 1
ATOM 1677 O O . GLN B 1 48 ? 17.203 -18.562 -10.836 1 90 48 GLN B O 1
ATOM 1682 N N . THR B 1 49 ? 19.25 -19.578 -10.812 1 87.81 49 THR B N 1
ATOM 1683 C CA . THR B 1 49 ? 18.953 -20.562 -11.859 1 87.81 49 THR B CA 1
ATOM 1684 C C . THR B 1 49 ? 18.938 -21.969 -11.289 1 87.81 49 THR B C 1
ATOM 1686 O O . THR B 1 49 ? 19.828 -22.344 -10.523 1 87.81 49 THR B O 1
ATOM 1689 N N . VAL B 1 50 ? 17.859 -22.609 -11.5 1 85.06 50 VAL B N 1
ATOM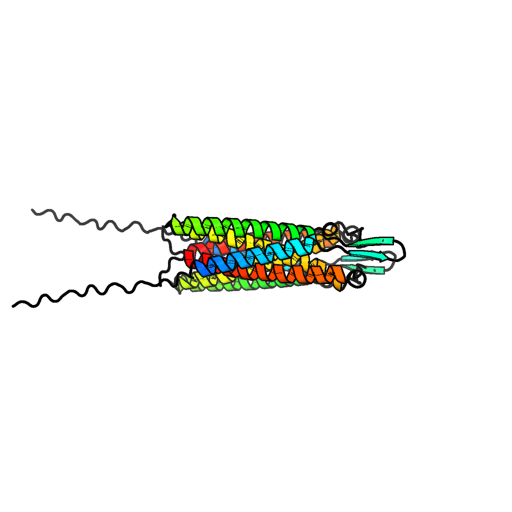 1690 C CA . VAL B 1 50 ? 17.766 -23.984 -11.023 1 85.06 50 VAL B CA 1
ATOM 1691 C C . VAL B 1 50 ? 17.375 -24.906 -12.172 1 85.06 50 VAL B C 1
ATOM 1693 O O . VAL B 1 50 ? 16.734 -24.484 -13.141 1 85.06 50 VAL B O 1
ATOM 1696 N N . CYS B 1 51 ? 17.891 -26.172 -12.148 1 81.31 51 CYS B N 1
ATOM 1697 C CA . CYS B 1 51 ? 17.5 -27.219 -13.102 1 81.31 51 CYS B CA 1
ATOM 1698 C C . CYS B 1 51 ? 16.406 -28.094 -12.523 1 81.31 51 CYS B C 1
ATOM 1700 O O . CYS B 1 51 ? 16.609 -28.797 -11.531 1 81.31 51 CYS B O 1
ATOM 1702 N N . LEU B 1 52 ? 15.148 -27.719 -13.062 1 73.44 52 LEU B N 1
ATOM 1703 C CA . LEU B 1 52 ? 14.023 -28.516 -12.602 1 73.44 52 LEU B CA 1
ATOM 1704 C C . LEU B 1 52 ? 13.578 -29.516 -13.672 1 73.44 52 LEU B C 1
ATOM 1706 O O . LEU B 1 52 ? 13.148 -29.109 -14.758 1 73.44 52 LEU B O 1
ATOM 1710 N N . TYR B 1 53 ? 13.602 -30.766 -13.258 1 72.31 53 TYR B N 1
ATOM 1711 C CA . TYR B 1 53 ? 13.164 -31.844 -14.125 1 72.31 53 TYR B CA 1
ATOM 1712 C C . TYR B 1 53 ? 13.789 -31.719 -15.508 1 72.31 53 TYR B C 1
ATOM 1714 O O . TYR B 1 53 ? 13.102 -31.859 -16.531 1 72.31 53 TYR B O 1
ATOM 1722 N N . GLY B 1 54 ? 15.047 -31.141 -15.555 1 73.94 54 GLY B N 1
ATOM 1723 C CA . GLY B 1 54 ? 15.766 -31.047 -16.812 1 73.94 54 GLY B CA 1
ATOM 1724 C C . GLY B 1 54 ? 15.633 -29.688 -17.484 1 73.94 54 GLY B C 1
ATOM 1725 O O . GLY B 1 54 ? 16.25 -29.438 -18.516 1 73.94 54 GLY B O 1
ATOM 1726 N N . ALA B 1 55 ? 14.695 -28.922 -17.094 1 78.88 55 ALA B N 1
ATOM 1727 C CA . ALA B 1 55 ? 14.539 -27.578 -17.656 1 78.88 55 ALA B CA 1
ATOM 1728 C C . ALA B 1 55 ? 15.18 -26.531 -16.75 1 78.88 55 ALA B C 1
ATOM 1730 O O . ALA B 1 55 ? 15.023 -26.578 -15.523 1 78.88 55 ALA B O 1
ATOM 1731 N N . VAL B 1 56 ? 15.945 -25.766 -17.453 1 82 56 VAL B N 1
ATOM 1732 C CA . VAL B 1 56 ? 16.609 -24.688 -16.734 1 82 56 VAL B CA 1
ATOM 1733 C C . VAL B 1 56 ? 15.633 -23.516 -16.547 1 82 56 VAL B C 1
ATOM 1735 O O . VAL B 1 56 ? 15.195 -22.906 -17.516 1 82 56 VAL B O 1
ATOM 1738 N N . ILE B 1 57 ? 15.273 -23.375 -15.359 1 84 57 ILE B N 1
ATOM 1739 C CA . ILE B 1 57 ? 14.352 -22.297 -15.031 1 84 57 ILE B CA 1
ATOM 1740 C C . ILE B 1 57 ? 15.062 -21.266 -14.164 1 84 57 ILE B C 1
ATOM 1742 O O . ILE B 1 57 ? 15.781 -21.609 -13.227 1 84 57 ILE B O 1
ATOM 1746 N N . ASP B 1 58 ? 14.914 -20.047 -14.523 1 86.88 58 ASP B N 1
ATOM 1747 C CA . ASP B 1 58 ? 15.555 -18.969 -13.766 1 86.88 58 ASP B CA 1
ATOM 1748 C C . ASP B 1 58 ? 14.516 -18.125 -13.023 1 86.88 58 ASP B C 1
ATOM 1750 O O . ASP B 1 58 ? 13.375 -18.016 -13.469 1 86.88 58 ASP B O 1
ATOM 1754 N N . ALA B 1 59 ? 14.977 -17.844 -11.898 1 87.06 59 ALA B N 1
ATOM 1755 C CA . ALA B 1 59 ? 14.156 -16.922 -11.109 1 87.06 59 ALA B CA 1
ATOM 1756 C C . ALA B 1 59 ? 14.781 -15.523 -11.086 1 87.06 59 ALA B C 1
ATOM 1758 O O . ALA B 1 59 ? 15.945 -15.359 -10.711 1 87.06 59 ALA B O 1
ATOM 1759 N N . GLN B 1 60 ? 14 -14.578 -11.602 1 89 60 GLN B N 1
ATOM 1760 C CA . GLN B 1 60 ? 14.398 -13.18 -11.617 1 89 60 GLN B CA 1
ATOM 1761 C C . GLN B 1 60 ? 13.211 -12.266 -11.289 1 89 60 GLN B C 1
ATOM 1763 O O . GLN B 1 60 ? 12.055 -12.672 -11.422 1 89 60 GLN B O 1
ATOM 1768 N N . TYR B 1 61 ? 13.617 -11.047 -10.828 1 88.12 61 TYR B N 1
ATOM 1769 C CA . TYR B 1 61 ? 12.57 -10.117 -10.422 1 88.12 61 TYR B CA 1
ATOM 1770 C C . TYR B 1 61 ? 11.742 -9.672 -11.617 1 88.12 61 TYR B C 1
ATOM 1772 O O . TYR B 1 61 ? 10.586 -9.273 -11.461 1 88.12 61 TYR B O 1
ATOM 1780 N N . THR B 1 62 ? 12.203 -9.766 -12.836 1 88.06 62 THR B N 1
ATOM 1781 C CA . THR B 1 62 ? 11.539 -9.273 -14.031 1 88.06 62 THR B CA 1
ATOM 1782 C C . THR B 1 62 ? 10.359 -10.172 -14.406 1 88.06 62 THR B C 1
ATOM 1784 O O . THR B 1 62 ? 9.484 -9.766 -15.18 1 88.06 62 THR B O 1
ATOM 1787 N N . TYR B 1 63 ? 10.344 -11.344 -13.922 1 86.56 63 TYR B N 1
ATOM 1788 C CA . TYR B 1 63 ? 9.289 -12.281 -14.273 1 86.56 63 TYR B CA 1
ATOM 1789 C C . TYR B 1 63 ? 8.031 -12.031 -13.445 1 86.56 63 TYR B C 1
ATOM 1791 O O . TYR B 1 63 ? 6.98 -12.617 -13.711 1 86.56 63 TYR B O 1
ATOM 1799 N N . SER B 1 64 ? 8.211 -11.258 -12.469 1 88.56 64 SER B N 1
ATOM 1800 C CA . SER B 1 64 ? 7.062 -10.875 -11.656 1 88.56 64 SER B CA 1
ATOM 1801 C C . SER B 1 64 ? 6.809 -9.375 -11.727 1 88.56 64 SER B C 1
ATOM 1803 O O . SER B 1 64 ? 7.699 -8.578 -11.438 1 88.56 64 SER B O 1
ATOM 1805 N N . SER B 1 65 ? 5.648 -9.016 -12.156 1 89.69 65 SER B N 1
ATOM 1806 C CA . SER B 1 65 ? 5.277 -7.602 -12.242 1 89.69 65 SER B CA 1
ATOM 1807 C C . SER B 1 65 ? 5.336 -6.93 -10.883 1 89.69 65 SER B C 1
ATOM 1809 O O . SER B 1 65 ? 5.699 -5.754 -10.773 1 89.69 65 SER B O 1
ATOM 1811 N N . ALA B 1 66 ? 4.965 -7.699 -9.844 1 93.25 66 ALA B N 1
ATOM 1812 C CA . ALA B 1 66 ? 4.969 -7.141 -8.492 1 93.25 66 ALA B CA 1
ATOM 1813 C C . ALA B 1 66 ? 6.391 -6.812 -8.047 1 93.25 66 ALA B C 1
ATOM 1815 O O . ALA B 1 66 ? 6.633 -5.754 -7.461 1 93.25 66 ALA B O 1
ATOM 1816 N N . PHE B 1 67 ? 7.355 -7.668 -8.375 1 94.75 67 PHE B N 1
ATOM 1817 C CA . PHE B 1 67 ? 8.734 -7.441 -7.961 1 94.75 67 PHE B CA 1
ATOM 1818 C C . PHE B 1 67 ? 9.383 -6.348 -8.805 1 94.75 67 PHE B C 1
ATOM 1820 O O . PHE B 1 67 ? 10.219 -5.59 -8.305 1 94.75 67 PHE B O 1
ATOM 1827 N N . THR B 1 68 ? 8.992 -6.262 -10.047 1 94.81 68 THR B N 1
ATOM 1828 C CA . THR B 1 68 ? 9.461 -5.16 -10.883 1 94.81 68 THR B CA 1
ATOM 1829 C C . THR B 1 68 ? 8.953 -3.824 -10.352 1 94.81 68 THR B C 1
ATOM 1831 O O . THR B 1 68 ? 9.703 -2.854 -10.258 1 94.81 68 THR B O 1
ATOM 1834 N N . PHE B 1 69 ? 7.676 -3.82 -10.062 1 96.25 69 PHE B N 1
ATOM 1835 C CA . PHE B 1 69 ? 7.098 -2.631 -9.453 1 96.25 69 PHE B CA 1
ATOM 1836 C C . PHE B 1 69 ? 7.793 -2.303 -8.133 1 96.25 69 PHE B C 1
ATOM 1838 O O . PHE B 1 69 ? 8.062 -1.137 -7.84 1 96.25 69 PHE B O 1
ATOM 1845 N N . PHE B 1 70 ? 8.047 -3.281 -7.391 1 97.5 70 PHE B N 1
ATOM 1846 C CA . PHE B 1 70 ? 8.727 -3.125 -6.109 1 97.5 70 PHE B CA 1
ATOM 1847 C C . PHE B 1 70 ? 10.086 -2.471 -6.301 1 97.5 70 PHE B C 1
ATOM 1849 O O . PHE B 1 70 ? 10.43 -1.518 -5.598 1 97.5 70 PHE B O 1
ATOM 1856 N N . ALA B 1 71 ? 10.859 -2.947 -7.238 1 97.06 71 ALA B N 1
ATOM 1857 C CA . ALA B 1 71 ? 12.188 -2.41 -7.508 1 97.06 71 ALA B CA 1
ATOM 1858 C C . ALA B 1 71 ? 12.109 -0.963 -7.984 1 97.06 71 ALA B C 1
ATOM 1860 O O . ALA B 1 71 ? 12.828 -0.097 -7.477 1 97.06 71 ALA B O 1
ATOM 1861 N N . ILE B 1 72 ? 11.242 -0.664 -8.875 1 96.88 72 ILE B N 1
ATOM 1862 C CA . ILE B 1 72 ? 11.102 0.674 -9.438 1 96.88 72 ILE B CA 1
ATOM 1863 C C . ILE B 1 72 ? 10.602 1.638 -8.367 1 96.88 72 ILE B C 1
ATOM 1865 O O . ILE B 1 72 ? 11.102 2.76 -8.25 1 96.88 72 ILE B O 1
ATOM 1869 N N . ALA B 1 73 ? 9.617 1.138 -7.668 1 97.44 73 ALA B N 1
ATOM 1870 C CA . ALA B 1 73 ? 9.055 1.982 -6.617 1 97.44 73 ALA B CA 1
ATOM 1871 C C . ALA B 1 73 ? 10.125 2.365 -5.594 1 97.44 73 ALA B C 1
ATOM 1873 O O . ALA B 1 73 ? 10.172 3.51 -5.137 1 97.44 73 ALA B O 1
ATOM 1874 N N . ASN B 1 74 ? 10.93 1.444 -5.199 1 98 74 ASN B N 1
ATOM 1875 C CA . ASN B 1 74 ? 11.992 1.736 -4.242 1 98 74 ASN B CA 1
ATOM 1876 C C . ASN B 1 74 ? 13.039 2.68 -4.832 1 98 74 ASN B C 1
ATOM 1878 O O . ASN B 1 74 ? 13.57 3.543 -4.133 1 98 74 ASN B O 1
ATOM 1882 N N . LEU B 1 75 ? 13.297 2.533 -6.121 1 96.56 75 LEU B N 1
ATOM 1883 C CA . LEU B 1 75 ? 14.219 3.451 -6.781 1 96.56 75 LEU B CA 1
ATOM 1884 C C . LEU B 1 75 ? 13.641 4.863 -6.82 1 96.56 75 LEU B C 1
ATOM 1886 O O . LEU B 1 75 ? 14.359 5.836 -6.574 1 96.56 75 LEU B O 1
ATOM 1890 N N . VAL B 1 76 ? 12.43 4.941 -7.125 1 96.19 76 VAL B N 1
ATOM 1891 C CA . VAL B 1 76 ? 11.75 6.234 -7.184 1 96.19 76 VAL B CA 1
ATOM 1892 C C . VAL B 1 76 ? 11.734 6.875 -5.797 1 96.19 76 VAL B C 1
ATOM 1894 O O . VAL B 1 76 ? 12 8.07 -5.656 1 96.19 76 VAL B O 1
ATOM 1897 N N . ALA B 1 77 ? 11.391 6.066 -4.828 1 96.19 77 ALA B N 1
ATOM 1898 C CA . ALA B 1 77 ? 11.391 6.566 -3.455 1 96.19 77 ALA B CA 1
ATOM 1899 C C . ALA B 1 77 ? 12.766 7.094 -3.061 1 96.19 77 ALA B C 1
ATOM 1901 O O . ALA B 1 77 ? 12.875 8.125 -2.391 1 96.19 77 ALA B O 1
ATOM 1902 N N . CYS B 1 78 ? 13.773 6.387 -3.455 1 94.88 78 CYS B N 1
ATOM 1903 C CA . CYS B 1 78 ? 15.141 6.828 -3.182 1 94.88 78 CYS B CA 1
ATOM 1904 C C . CYS B 1 78 ? 15.43 8.156 -3.865 1 94.88 78 CYS B C 1
ATOM 1906 O O . CYS B 1 78 ? 15.945 9.078 -3.236 1 94.88 78 CYS B O 1
ATOM 1908 N N . ALA B 1 79 ? 15.094 8.25 -5.117 1 92.69 79 ALA B N 1
ATOM 1909 C CA . ALA B 1 79 ? 15.32 9.484 -5.875 1 92.69 79 ALA B CA 1
ATOM 1910 C C . ALA B 1 79 ? 14.586 10.656 -5.238 1 92.69 79 ALA B C 1
ATOM 1912 O O . ALA B 1 79 ? 15.156 11.742 -5.086 1 92.69 79 ALA B O 1
ATOM 1913 N N . PHE B 1 80 ? 13.406 10.438 -4.812 1 90.69 80 PHE B N 1
ATOM 1914 C CA . PHE B 1 80 ? 12.609 11.492 -4.199 1 90.69 80 PHE B CA 1
ATOM 1915 C C . PHE B 1 80 ? 13.188 11.898 -2.85 1 90.69 80 PHE B C 1
ATOM 1917 O O . PHE B 1 80 ? 13.164 13.07 -2.482 1 90.69 80 PHE B O 1
ATOM 1924 N N . SER B 1 81 ? 13.602 10.945 -2.143 1 88.94 81 SER B N 1
ATOM 1925 C CA . SER B 1 81 ? 14.203 11.242 -0.845 1 88.94 81 SER B CA 1
ATOM 1926 C C . SER B 1 81 ? 15.461 12.086 -0.998 1 88.94 81 SER B C 1
ATOM 1928 O O . SER B 1 81 ? 15.711 12.992 -0.202 1 88.94 81 SER B O 1
ATOM 1930 N N . VAL B 1 82 ? 16.234 11.781 -1.987 1 86.88 82 VAL B N 1
ATOM 1931 C CA . VAL B 1 82 ? 17.453 12.547 -2.252 1 86.88 82 VAL B CA 1
ATOM 1932 C C . VAL B 1 82 ? 17.094 13.969 -2.67 1 86.88 82 VAL B C 1
ATOM 1934 O O . VAL B 1 82 ? 17.703 14.938 -2.207 1 86.88 82 VAL B O 1
ATOM 1937 N N . VAL B 1 83 ? 16.094 14.117 -3.486 1 84.19 83 VAL B N 1
ATOM 1938 C CA . VAL B 1 83 ? 15.633 15.43 -3.939 1 84.19 83 VAL B CA 1
ATOM 1939 C C . VAL B 1 83 ? 15.133 16.25 -2.748 1 84.19 83 VAL B C 1
ATOM 1941 O O . VAL B 1 83 ? 15.422 17.438 -2.639 1 84.19 83 VAL B O 1
ATOM 1944 N N . SER B 1 84 ? 14.422 15.633 -1.884 1 81.56 84 SER B N 1
ATOM 1945 C CA . SER B 1 84 ? 13.891 16.328 -0.711 1 81.56 84 SER B CA 1
ATOM 1946 C C . SER B 1 84 ? 15.016 16.734 0.239 1 81.56 84 SER B C 1
ATOM 1948 O O . SER B 1 84 ? 14.914 17.766 0.92 1 81.56 84 SER B O 1
ATOM 1950 N N . LEU B 1 85 ? 15.977 15.906 0.329 1 80.19 85 LEU B N 1
ATOM 1951 C CA . LEU B 1 85 ? 17.125 16.25 1.147 1 80.19 85 LEU B CA 1
ATOM 1952 C C . LEU B 1 85 ? 17.781 17.531 0.653 1 80.19 85 LEU B C 1
ATOM 1954 O O . LEU B 1 85 ? 18.125 18.406 1.453 1 80.19 85 LEU B O 1
ATOM 1958 N N . PHE B 1 86 ? 17.938 17.625 -0.64 1 77.94 86 PHE B N 1
ATOM 1959 C CA . PHE B 1 86 ? 18.531 18.812 -1.229 1 77.94 86 PHE B CA 1
ATOM 1960 C C . PHE B 1 86 ? 17.625 20.031 -1.055 1 77.94 86 PHE B C 1
ATOM 1962 O O . PHE B 1 86 ? 18.094 21.125 -0.748 1 77.94 86 PHE B O 1
ATOM 1969 N N . ALA B 1 87 ? 16.375 19.781 -1.22 1 73.75 87 ALA B N 1
ATOM 1970 C CA . ALA B 1 87 ? 15.414 20.859 -1.058 1 73.75 87 ALA B CA 1
ATOM 1971 C C . ALA B 1 87 ? 15.344 21.328 0.395 1 73.75 87 ALA B C 1
ATOM 1973 O O . ALA B 1 87 ? 15.273 22.531 0.668 1 73.75 87 ALA B O 1
ATOM 1974 N N . ALA B 1 88 ? 15.32 20.422 1.291 1 69.56 88 ALA B N 1
ATOM 1975 C CA . ALA B 1 88 ? 15.312 20.766 2.709 1 69.56 88 ALA B CA 1
ATOM 1976 C C . ALA B 1 88 ? 16.562 21.562 3.084 1 69.56 88 ALA B C 1
ATOM 1978 O O . ALA B 1 88 ? 16.484 22.5 3.889 1 69.56 88 ALA B O 1
ATOM 1979 N N . GLY B 1 89 ? 17.734 21.156 2.543 1 68.31 89 GLY B N 1
ATOM 1980 C CA . GLY B 1 89 ? 18.953 21.906 2.781 1 68.31 89 GLY B CA 1
ATOM 1981 C C . GLY B 1 89 ? 18.891 23.328 2.244 1 68.31 89 GLY B C 1
ATOM 1982 O O . GLY B 1 89 ? 19.312 24.266 2.916 1 68.31 89 GLY B O 1
ATOM 1983 N N . ILE B 1 90 ? 18.281 23.469 1.144 1 66.25 90 ILE B N 1
ATOM 1984 C CA . ILE B 1 90 ? 18.203 24.781 0.504 1 66.25 90 ILE B CA 1
ATOM 1985 C C . ILE B 1 90 ? 17.109 25.609 1.179 1 66.25 90 ILE B C 1
ATOM 1987 O O . ILE B 1 90 ? 17.297 26.812 1.419 1 66.25 90 ILE B O 1
ATOM 1991 N N . LEU B 1 91 ? 16.031 24.938 1.469 1 60.66 91 LEU B N 1
ATOM 1992 C CA . LEU B 1 91 ? 14.914 25.656 2.084 1 60.66 91 LEU B CA 1
ATOM 1993 C C . LEU B 1 91 ? 15.266 26.094 3.498 1 60.66 91 LEU B C 1
ATOM 1995 O O . LEU B 1 91 ? 14.828 27.156 3.947 1 60.66 91 LEU B O 1
ATOM 1999 N N . ALA B 1 92 ? 15.945 25.234 4.254 1 59.91 92 ALA B N 1
ATOM 2000 C CA . ALA B 1 92 ? 16.406 25.609 5.582 1 59.91 92 ALA B CA 1
ATOM 2001 C C . ALA B 1 92 ? 17.281 26.875 5.516 1 59.91 92 ALA B C 1
ATOM 2003 O O . ALA B 1 92 ? 17.281 27.672 6.453 1 59.91 92 ALA B O 1
ATOM 2004 N N . ARG B 1 93 ? 18 27.094 4.457 1 59.5 93 ARG B N 1
ATOM 2005 C CA . ARG B 1 93 ? 18.906 28.234 4.336 1 59.5 93 ARG B CA 1
ATOM 2006 C C . ARG B 1 93 ? 18.172 29.453 3.801 1 59.5 93 ARG B C 1
ATOM 2008 O O . ARG B 1 93 ? 18.484 30.578 4.191 1 59.5 93 ARG B O 1
ATOM 2015 N N . LYS B 1 94 ? 17.312 29.031 2.924 1 57.19 94 LYS B N 1
ATOM 2016 C CA . LYS B 1 94 ? 16.812 30.219 2.238 1 57.19 94 LYS B CA 1
ATOM 2017 C C . LYS B 1 94 ? 15.406 30.594 2.717 1 57.19 94 LYS B C 1
ATOM 2019 O O . LYS B 1 94 ? 15.047 31.766 2.758 1 57.19 94 LYS B O 1
ATOM 2024 N N . CYS B 1 95 ? 14.469 29.578 2.604 1 52.81 95 CYS B N 1
ATOM 2025 C CA . CYS B 1 95 ? 13.078 30 2.504 1 52.81 95 CYS B CA 1
ATOM 2026 C C . CYS B 1 95 ? 12.359 29.844 3.84 1 52.81 95 CYS B C 1
ATOM 2028 O O . CYS B 1 95 ? 12.438 28.781 4.469 1 52.81 95 CYS B O 1
ATOM 2030 N N . LYS B 1 96 ? 12.203 30.922 4.586 1 51.5 96 LYS B N 1
ATOM 2031 C CA . LYS B 1 96 ? 11.539 31.062 5.883 1 51.5 96 LYS B CA 1
ATOM 2032 C C . LYS B 1 96 ? 10.023 30.938 5.738 1 51.5 96 LYS B C 1
ATOM 2034 O O . LYS B 1 96 ? 9.289 31.156 6.703 1 51.5 96 LYS B O 1
ATOM 2039 N N . GLY B 1 97 ? 9.445 30.094 4.656 1 54.22 97 GLY B N 1
ATOM 2040 C CA . GLY B 1 97 ? 7.996 30.25 4.648 1 54.22 97 GLY B CA 1
ATOM 2041 C C . GLY B 1 97 ? 7.25 28.969 4.949 1 54.22 97 GLY B C 1
ATOM 2042 O O . GLY B 1 97 ? 7.812 27.875 4.84 1 54.22 97 GLY B O 1
ATOM 2043 N N . PRO B 1 98 ? 6.195 29.172 5.871 1 56.47 98 PRO B N 1
ATOM 2044 C CA . PRO B 1 98 ? 5.355 28.062 6.332 1 56.47 98 PRO B CA 1
ATOM 2045 C C . PRO B 1 98 ? 4.906 27.156 5.195 1 56.47 98 PRO B C 1
ATOM 2047 O O . PRO B 1 98 ? 4.668 25.953 5.414 1 56.47 98 PRO B O 1
ATOM 2050 N N . ASN B 1 99 ? 4.871 27.562 3.865 1 59.88 99 ASN B N 1
ATOM 2051 C CA . ASN B 1 99 ? 4.348 26.781 2.748 1 59.88 99 ASN B CA 1
ATOM 2052 C C . ASN B 1 99 ? 5.328 25.703 2.314 1 59.88 99 ASN B C 1
ATOM 2054 O O . ASN B 1 99 ? 4.93 24.703 1.711 1 59.88 99 ASN B O 1
ATOM 2058 N N . LYS B 1 100 ? 6.547 25.969 2.682 1 63.84 100 LYS B N 1
ATOM 2059 C CA . LYS B 1 100 ? 7.57 25 2.289 1 63.84 100 LYS B CA 1
ATOM 2060 C C . LYS B 1 100 ? 7.383 23.672 3.014 1 63.84 100 LYS B C 1
ATOM 2062 O O . LYS B 1 100 ? 7.555 22.609 2.42 1 63.84 100 LYS B O 1
ATOM 2067 N N . TYR B 1 101 ? 6.816 23.797 4.121 1 70.38 101 TYR B N 1
ATOM 2068 C CA . TYR B 1 101 ? 6.66 22.594 4.922 1 70.38 101 TYR B CA 1
ATOM 2069 C C . TYR B 1 101 ? 5.484 21.75 4.426 1 70.38 101 TYR B C 1
ATOM 2071 O O . TYR B 1 101 ? 5.5 20.531 4.531 1 70.38 101 TYR B O 1
ATOM 2079 N N . PHE B 1 102 ? 4.688 22.516 3.682 1 76.06 102 PHE B N 1
ATOM 2080 C CA . PHE B 1 102 ? 3.535 21.766 3.188 1 76.06 102 PHE B CA 1
ATOM 2081 C C . PHE B 1 102 ? 3.902 20.969 1.948 1 76.06 102 PHE B C 1
ATOM 2083 O O . PHE B 1 102 ? 3.43 19.844 1.771 1 76.06 102 PHE B O 1
ATOM 2090 N N . PHE B 1 103 ? 4.738 21.516 1.126 1 79.38 103 PHE B N 1
ATOM 2091 C CA . PHE B 1 103 ? 5.18 20.766 -0.052 1 79.38 103 PHE B CA 1
ATOM 2092 C C . PHE B 1 103 ? 6.031 19.578 0.348 1 79.38 103 PHE B C 1
ATOM 2094 O O . PHE B 1 103 ? 5.953 18.516 -0.281 1 79.38 103 PHE B O 1
ATOM 2101 N N . MET B 1 104 ? 6.711 19.766 1.392 1 82.06 104 MET B N 1
ATOM 2102 C CA . MET B 1 104 ? 7.492 18.641 1.89 1 82.06 104 MET B CA 1
ATOM 2103 C C . MET B 1 104 ? 6.582 17.547 2.441 1 82.06 104 MET B C 1
ATOM 2105 O O . MET B 1 104 ? 6.875 16.359 2.303 1 82.06 104 MET B O 1
ATOM 2109 N N . PHE B 1 105 ? 5.605 17.969 2.961 1 86.5 105 PHE B N 1
ATOM 2110 C CA . PHE B 1 105 ? 4.625 17.031 3.486 1 86.5 105 PHE B CA 1
ATOM 2111 C C . PHE B 1 105 ? 4 16.203 2.361 1 86.5 105 PHE B C 1
ATOM 2113 O O . PHE B 1 105 ? 3.908 14.984 2.455 1 86.5 105 PHE B O 1
ATOM 2120 N N . LEU B 1 106 ? 3.625 16.891 1.299 1 88 106 LEU B N 1
ATOM 2121 C CA . LEU B 1 106 ? 3.008 16.203 0.172 1 88 106 LEU B CA 1
ATOM 2122 C C . LEU B 1 106 ? 3.982 15.203 -0.454 1 88 106 LEU B C 1
ATOM 2124 O O . LEU B 1 106 ? 3.59 14.094 -0.828 1 88 106 LEU B O 1
ATOM 2128 N N . HIS B 1 107 ? 5.117 15.672 -0.562 1 88.06 107 HIS B N 1
ATOM 2129 C CA . HIS B 1 107 ? 6.172 14.812 -1.09 1 88.06 107 HIS B CA 1
ATOM 2130 C C . HIS B 1 107 ? 6.359 13.578 -0.222 1 88.06 107 HIS B C 1
ATOM 2132 O O . HIS B 1 107 ? 6.379 12.453 -0.731 1 88.06 107 HIS B O 1
ATOM 2138 N N . ASP B 1 108 ? 6.457 13.742 1.051 1 91 108 ASP B N 1
ATOM 2139 C CA . ASP B 1 108 ? 6.66 12.633 1.978 1 91 108 ASP B CA 1
ATOM 2140 C C . ASP B 1 108 ? 5.457 11.695 1.979 1 91 108 ASP B C 1
ATOM 2142 O O . ASP B 1 108 ? 5.613 10.477 2.078 1 91 108 ASP B O 1
ATOM 2146 N N . LEU B 1 109 ? 4.348 12.227 1.856 1 93.25 109 LEU B N 1
ATOM 2147 C CA . LEU B 1 109 ? 3.127 11.43 1.82 1 93.25 109 LEU B CA 1
ATOM 2148 C C . LEU B 1 109 ? 3.084 10.555 0.574 1 93.25 109 LEU B C 1
ATOM 2150 O O . LEU B 1 109 ? 2.729 9.375 0.651 1 93.25 109 LEU B O 1
ATOM 2154 N N . ALA B 1 110 ? 3.457 11.031 -0.545 1 94 110 ALA B N 1
ATOM 2155 C CA . ALA B 1 110 ? 3.477 10.289 -1.802 1 94 110 ALA B CA 1
ATOM 2156 C C . ALA B 1 110 ? 4.473 9.133 -1.74 1 94 110 ALA B C 1
ATOM 2158 O O . ALA B 1 110 ? 4.164 8.016 -2.164 1 94 110 ALA B O 1
ATOM 2159 N N . VAL B 1 111 ? 5.625 9.422 -1.185 1 95.38 111 VAL B N 1
ATOM 2160 C CA . VAL B 1 111 ? 6.66 8.398 -1.092 1 95.38 111 VAL B CA 1
ATOM 2161 C C . VAL B 1 111 ? 6.219 7.305 -0.125 1 95.38 111 VAL B C 1
ATOM 2163 O O . VAL B 1 111 ? 6.402 6.117 -0.399 1 95.38 111 VAL B O 1
ATOM 2166 N N . THR B 1 112 ? 5.621 7.734 0.952 1 95.94 112 THR B N 1
ATOM 2167 C CA . THR B 1 112 ? 5.141 6.781 1.947 1 95.94 112 THR B CA 1
ATOM 2168 C C . THR B 1 112 ? 4.09 5.852 1.345 1 95.94 112 THR B C 1
ATOM 2170 O O . THR B 1 112 ? 4.156 4.633 1.523 1 95.94 112 THR B O 1
ATOM 2173 N N . THR B 1 113 ? 3.143 6.367 0.593 1 96.5 113 THR B N 1
ATOM 2174 C CA . THR B 1 113 ? 2.082 5.562 -0.006 1 96.5 113 THR B CA 1
ATOM 2175 C C . THR B 1 113 ? 2.641 4.672 -1.112 1 96.5 113 THR B C 1
ATOM 2177 O O . THR B 1 113 ? 2.215 3.527 -1.267 1 96.5 113 THR B O 1
ATOM 2180 N N . LEU B 1 114 ? 3.6 5.176 -1.854 1 96.69 114 LEU B N 1
ATOM 2181 C CA . LEU B 1 114 ? 4.238 4.395 -2.908 1 96.69 114 LEU B CA 1
ATOM 2182 C C . LEU B 1 114 ? 4.977 3.193 -2.326 1 96.69 114 LEU B C 1
ATOM 2184 O O . LEU B 1 114 ? 4.844 2.076 -2.83 1 96.69 114 LEU B O 1
ATOM 2188 N N . LEU B 1 115 ? 5.699 3.432 -1.256 1 97.75 115 LEU B N 1
ATOM 2189 C CA . LEU B 1 115 ? 6.457 2.361 -0.619 1 97.75 115 LEU B CA 1
ATOM 2190 C C . LEU B 1 115 ? 5.523 1.311 -0.028 1 97.75 115 LEU B C 1
ATOM 2192 O O . LEU B 1 115 ? 5.797 0.111 -0.117 1 97.75 115 LEU B O 1
ATOM 2196 N N . MET B 1 116 ? 4.477 1.761 0.535 1 97.69 116 MET B N 1
ATOM 2197 C CA . MET B 1 116 ? 3.516 0.805 1.08 1 97.69 116 MET B CA 1
ATOM 2198 C C . MET B 1 116 ? 2.887 -0.029 -0.031 1 97.69 116 MET B C 1
ATOM 2200 O O . MET B 1 116 ? 2.699 -1.237 0.124 1 97.69 116 MET B O 1
ATOM 2204 N N . ALA B 1 117 ? 2.562 0.644 -1.138 1 97.69 117 ALA B N 1
ATOM 2205 C CA . ALA B 1 117 ? 2.014 -0.076 -2.283 1 97.69 117 ALA B CA 1
ATOM 2206 C C . ALA B 1 117 ? 2.99 -1.136 -2.783 1 97.69 117 ALA B C 1
ATOM 2208 O O . ALA B 1 117 ? 2.602 -2.277 -3.039 1 97.69 117 ALA B O 1
ATOM 2209 N N . ALA B 1 118 ? 4.234 -0.728 -2.846 1 97.75 118 ALA B N 1
ATOM 2210 C CA . ALA B 1 118 ? 5.266 -1.641 -3.34 1 97.75 118 ALA B CA 1
ATOM 2211 C C . ALA B 1 118 ? 5.473 -2.805 -2.375 1 97.75 118 ALA B C 1
ATOM 2213 O O . ALA B 1 118 ? 5.516 -3.965 -2.791 1 97.75 118 ALA B O 1
ATOM 2214 N N . CYS B 1 119 ? 5.551 -2.529 -1.106 1 97.5 119 CYS B N 1
ATOM 2215 C CA . CYS B 1 119 ? 5.77 -3.553 -0.091 1 97.5 119 CYS B CA 1
ATOM 2216 C C . CYS B 1 119 ? 4.594 -4.523 -0.033 1 97.5 119 CYS B C 1
ATOM 2218 O O . CYS B 1 119 ? 4.789 -5.738 0.037 1 97.5 119 CYS B O 1
ATOM 2220 N N . ALA B 1 120 ? 3.449 -3.982 -0.097 1 97.69 120 ALA B N 1
ATOM 2221 C CA . ALA B 1 120 ? 2.262 -4.824 0.002 1 97.69 120 ALA B CA 1
ATOM 2222 C C . ALA B 1 120 ? 2.131 -5.734 -1.217 1 97.69 120 ALA B C 1
ATOM 2224 O O . ALA B 1 120 ? 1.801 -6.914 -1.085 1 97.69 120 ALA B O 1
ATOM 2225 N N . ALA B 1 121 ? 2.363 -5.16 -2.389 1 97.12 121 ALA B N 1
ATOM 2226 C CA . ALA B 1 121 ? 2.305 -5.957 -3.609 1 97.12 121 ALA B CA 1
ATOM 2227 C C . ALA B 1 121 ? 3.338 -7.082 -3.58 1 97.12 121 ALA B C 1
ATOM 2229 O O . ALA B 1 121 ? 3.008 -8.242 -3.838 1 97.12 121 ALA B O 1
ATOM 2230 N N . ALA B 1 122 ? 4.551 -6.75 -3.242 1 97.25 122 ALA B N 1
ATOM 2231 C CA . ALA B 1 122 ? 5.625 -7.742 -3.199 1 97.25 122 ALA B CA 1
ATOM 2232 C C . ALA B 1 122 ? 5.371 -8.781 -2.109 1 97.25 122 ALA B C 1
ATOM 2234 O O . ALA B 1 122 ? 5.676 -9.961 -2.287 1 97.25 122 ALA B O 1
ATOM 2235 N N . THR B 1 123 ? 4.859 -8.328 -0.993 1 96.19 123 THR B N 1
ATOM 2236 C CA . THR B 1 123 ? 4.555 -9.25 0.094 1 96.19 123 THR B CA 1
ATOM 2237 C C . THR B 1 123 ? 3.473 -10.242 -0.324 1 96.19 123 THR B C 1
ATOM 2239 O O . THR B 1 123 ? 3.562 -11.43 -0.019 1 96.19 123 THR B O 1
ATOM 2242 N N . ALA B 1 124 ? 2.471 -9.797 -1.051 1 95.88 124 ALA B N 1
ATOM 2243 C CA . ALA B 1 124 ? 1.392 -10.68 -1.494 1 95.88 124 ALA B CA 1
ATOM 2244 C C . ALA B 1 124 ? 1.923 -11.773 -2.408 1 95.88 124 ALA B C 1
ATOM 2246 O O . ALA B 1 124 ? 1.597 -12.953 -2.229 1 95.88 124 ALA B O 1
ATOM 2247 N N . ILE B 1 125 ? 2.75 -11.391 -3.318 1 95.06 125 ILE B N 1
ATOM 2248 C CA . ILE B 1 125 ? 3.314 -12.375 -4.238 1 95.06 125 ILE B CA 1
ATOM 2249 C C . ILE B 1 125 ? 4.32 -13.258 -3.5 1 95.06 125 ILE B C 1
ATOM 2251 O O . ILE B 1 125 ? 4.414 -14.461 -3.76 1 95.06 125 ILE B O 1
ATOM 2255 N N . GLY B 1 126 ? 5.07 -12.641 -2.613 1 93.62 126 GLY B N 1
ATOM 2256 C CA . GLY B 1 126 ? 6.02 -13.406 -1.818 1 93.62 126 GLY B CA 1
ATOM 2257 C C . GLY B 1 126 ? 5.363 -14.492 -0.983 1 93.62 126 GLY B C 1
ATOM 2258 O O . GLY B 1 126 ? 5.91 -15.586 -0.842 1 93.62 126 GLY B O 1
ATOM 2259 N N . LEU B 1 127 ? 4.219 -14.242 -0.459 1 93.5 127 LEU B N 1
ATOM 2260 C CA . LEU B 1 127 ? 3.512 -15.234 0.347 1 93.5 127 LEU B CA 1
ATOM 2261 C C . LEU B 1 127 ? 3.045 -16.406 -0.513 1 93.5 127 LEU B C 1
ATOM 2263 O O . LEU B 1 127 ? 3.125 -17.562 -0.093 1 93.5 127 LEU B O 1
ATOM 2267 N N . VAL B 1 128 ? 2.629 -16.141 -1.674 1 92 128 VAL B N 1
ATOM 2268 C CA . VAL B 1 128 ? 2.227 -17.203 -2.59 1 92 128 VAL B CA 1
ATOM 2269 C C . VAL B 1 128 ? 3.455 -18 -3.027 1 92 128 VAL B C 1
ATOM 2271 O O . VAL B 1 128 ? 3.387 -19.219 -3.18 1 92 128 VAL B O 1
ATOM 2274 N N . ALA B 1 129 ? 4.516 -17.266 -3.246 1 92.31 129 ALA B N 1
ATOM 2275 C CA . ALA B 1 129 ? 5.754 -17.938 -3.639 1 92.31 129 ALA B CA 1
ATOM 2276 C C . ALA B 1 129 ? 6.238 -18.875 -2.537 1 92.31 129 ALA B C 1
ATOM 2278 O O . ALA B 1 129 ? 6.816 -19.922 -2.82 1 92.31 129 ALA B O 1
ATOM 2279 N N . LYS B 1 130 ? 6.062 -18.484 -1.328 1 92 130 LYS B N 1
ATOM 2280 C CA . LYS B 1 130 ? 6.551 -19.266 -0.193 1 92 130 LYS B CA 1
ATOM 2281 C C . LYS B 1 130 ? 5.594 -20.406 0.146 1 92 130 LYS B C 1
ATOM 2283 O O . LYS B 1 130 ? 6.023 -21.531 0.405 1 92 130 LYS B O 1
ATOM 2288 N N . PHE B 1 131 ? 4.23 -20.156 0.095 1 91.56 131 PHE B N 1
ATOM 2289 C CA . PHE B 1 131 ? 3.273 -21.125 0.599 1 91.56 131 PHE B CA 1
ATOM 2290 C C . PHE B 1 131 ? 2.465 -21.734 -0.543 1 91.56 131 PHE B C 1
ATOM 2292 O O . PHE B 1 131 ? 1.836 -22.781 -0.379 1 91.56 131 PHE B O 1
ATOM 2299 N N . GLY B 1 132 ? 2.531 -21.141 -1.693 1 89.62 132 GLY B N 1
ATOM 2300 C CA . GLY B 1 132 ? 1.717 -21.609 -2.803 1 89.62 132 GLY B CA 1
ATOM 2301 C C . GLY B 1 132 ? 0.227 -21.5 -2.537 1 89.62 132 GLY B C 1
ATOM 2302 O O . GLY B 1 132 ? -0.19 -20.922 -1.539 1 89.62 132 GLY B O 1
ATOM 2303 N N . ASN B 1 133 ? -0.582 -21.875 -3.51 1 88 133 ASN B N 1
ATOM 2304 C CA . ASN B 1 133 ? -2.035 -21.984 -3.438 1 88 133 ASN B CA 1
ATOM 2305 C C . ASN B 1 133 ? -2.529 -23.312 -4.012 1 88 133 ASN B C 1
ATOM 2307 O O . ASN B 1 133 ? -2.711 -23.438 -5.227 1 88 133 ASN B O 1
ATOM 2311 N N . SER B 1 134 ? -2.77 -24.25 -3.16 1 83.25 134 SER B N 1
ATOM 2312 C CA . SER B 1 134 ? -3.146 -25.594 -3.592 1 83.25 134 SER B CA 1
ATOM 2313 C C . SER B 1 134 ? -4.559 -25.609 -4.172 1 83.25 134 SER B C 1
ATOM 2315 O O . SER B 1 134 ? -4.879 -26.453 -5.008 1 83.25 134 SER B O 1
ATOM 2317 N N . HIS B 1 135 ? -5.293 -24.641 -3.666 1 81.81 135 HIS B N 1
ATOM 2318 C CA . HIS B 1 135 ? -6.676 -24.609 -4.129 1 81.81 135 HIS B CA 1
ATOM 2319 C C . HIS B 1 135 ? -6.75 -24.375 -5.633 1 81.81 135 HIS B C 1
ATOM 2321 O O . HIS B 1 135 ? -7.582 -24.984 -6.32 1 81.81 135 HIS B O 1
ATOM 2327 N N . ILE B 1 136 ? -5.77 -23.594 -6.184 1 81.12 136 ILE B N 1
ATOM 2328 C CA . ILE B 1 136 ? -5.828 -23.281 -7.605 1 81.12 136 ILE B CA 1
ATOM 2329 C C . ILE B 1 136 ? -4.594 -23.828 -8.312 1 81.12 136 ILE B C 1
ATOM 2331 O O . ILE B 1 136 ? -4.352 -23.531 -9.484 1 81.12 136 ILE B O 1
ATOM 2335 N N . GLY B 1 137 ? -3.773 -24.422 -7.594 1 82.56 137 GLY B N 1
ATOM 2336 C CA . GLY B 1 137 ? -2.664 -25.125 -8.203 1 82.56 137 GLY B CA 1
ATOM 2337 C C . GLY B 1 137 ? -1.421 -24.281 -8.367 1 82.56 137 GLY B C 1
ATOM 2338 O O . GLY B 1 137 ? -0.595 -24.531 -9.25 1 82.56 137 GLY B O 1
ATOM 2339 N N . TRP B 1 138 ? -1.301 -23.188 -7.77 1 87.94 138 TRP B N 1
ATOM 2340 C CA . TRP B 1 138 ? -0.062 -22.422 -7.77 1 87.94 138 TRP B CA 1
ATOM 2341 C C . TRP B 1 138 ? 0.965 -23.047 -6.828 1 87.94 138 TRP B C 1
ATOM 2343 O O . TRP B 1 138 ? 0.811 -22.984 -5.605 1 87.94 138 TRP B O 1
ATOM 2353 N N . MET B 1 139 ? 1.993 -23.547 -7.355 1 87.25 139 MET B N 1
ATOM 2354 C CA . MET B 1 139 ? 2.998 -24.234 -6.555 1 87.25 139 MET B CA 1
ATOM 2355 C C . MET B 1 139 ? 3.91 -23.234 -5.852 1 87.25 139 MET B C 1
ATOM 2357 O O . MET B 1 139 ? 4.184 -22.156 -6.379 1 87.25 139 MET B O 1
ATOM 2361 N N . ALA B 1 140 ? 4.328 -23.688 -4.648 1 90.69 140 ALA B N 1
ATOM 2362 C CA . ALA B 1 140 ? 5.332 -22.906 -3.938 1 90.69 140 ALA B CA 1
ATOM 2363 C C . ALA B 1 140 ? 6.688 -22.984 -4.641 1 90.69 140 ALA B C 1
ATOM 2365 O O . ALA B 1 140 ? 7.148 -24.062 -4.992 1 90.69 140 ALA B O 1
ATOM 2366 N N . ILE B 1 141 ? 7.344 -21.922 -4.785 1 88.19 141 ILE B N 1
ATOM 2367 C CA . ILE B 1 141 ? 8.562 -21.906 -5.59 1 88.19 141 ILE B CA 1
ATOM 2368 C C . ILE B 1 141 ? 9.781 -21.734 -4.688 1 88.19 141 ILE B C 1
ATOM 2370 O O . ILE B 1 141 ? 10.906 -22 -5.098 1 88.19 141 ILE B O 1
ATOM 2374 N N . CYS B 1 142 ? 9.578 -21.344 -3.508 1 90.88 142 CYS B N 1
ATOM 2375 C CA . CYS B 1 142 ? 10.703 -21.047 -2.631 1 90.88 142 CYS B CA 1
ATOM 2376 C C . CYS B 1 142 ? 11.422 -22.328 -2.207 1 90.88 142 CYS B C 1
ATOM 2378 O O . CYS B 1 142 ? 12.555 -22.281 -1.72 1 90.88 142 CYS B O 1
ATOM 2380 N N . ASN B 1 143 ? 10.82 -23.484 -2.389 1 87.5 143 ASN B N 1
ATOM 2381 C CA . ASN B 1 143 ? 11.492 -24.75 -2.127 1 87.5 143 ASN B CA 1
ATOM 2382 C C . ASN B 1 143 ? 12.625 -25 -3.119 1 87.5 143 ASN B C 1
ATOM 2384 O O . ASN B 1 143 ? 13.656 -25.562 -2.76 1 87.5 143 ASN B O 1
ATOM 2388 N N . ASP B 1 144 ? 12.422 -24.516 -4.367 1 86.31 144 ASP B N 1
ATOM 2389 C CA . ASP B 1 144 ? 13.406 -24.688 -5.43 1 86.31 144 ASP B CA 1
ATOM 2390 C C . ASP B 1 144 ? 14.289 -23.453 -5.57 1 86.31 144 ASP B C 1
ATOM 2392 O O . ASP B 1 144 ? 15.445 -23.547 -5.98 1 86.31 144 ASP B O 1
ATOM 2396 N N . PHE B 1 145 ? 13.734 -22.297 -5.172 1 90.31 145 PHE B N 1
ATOM 2397 C CA . PHE B 1 145 ? 14.43 -21.031 -5.316 1 90.31 145 PHE B CA 1
ATOM 2398 C C . PHE B 1 145 ? 14.617 -20.359 -3.959 1 90.31 145 PHE B C 1
ATOM 2400 O O . PHE B 1 145 ? 14.281 -19.188 -3.789 1 90.31 145 PHE B O 1
ATOM 2407 N N . GLY B 1 146 ? 15.219 -21.094 -3.092 1 90.81 146 GLY B N 1
ATOM 2408 C CA . GLY B 1 146 ? 15.375 -20.625 -1.726 1 90.81 146 GLY B CA 1
ATOM 2409 C C . GLY B 1 146 ? 16.234 -19.375 -1.622 1 90.81 146 GLY B C 1
ATOM 2410 O O . GLY B 1 146 ? 15.883 -18.438 -0.896 1 90.81 146 GLY B O 1
ATOM 2411 N N . ARG B 1 147 ? 17.375 -19.375 -2.328 1 91.69 147 ARG B N 1
ATOM 2412 C CA . ARG B 1 147 ? 18.281 -18.234 -2.287 1 91.69 147 ARG B CA 1
ATOM 2413 C C . ARG B 1 147 ? 17.594 -16.969 -2.793 1 91.69 147 ARG B C 1
ATOM 2415 O O . ARG B 1 147 ? 17.703 -15.898 -2.182 1 91.69 147 ARG B O 1
ATOM 2422 N N . PHE B 1 148 ? 16.938 -17.078 -3.877 1 93 148 PHE B N 1
ATOM 2423 C CA . PHE B 1 148 ? 16.188 -15.945 -4.43 1 93 148 PHE B CA 1
ATOM 2424 C C . PHE B 1 148 ? 15.164 -15.438 -3.43 1 93 148 PHE B C 1
ATOM 2426 O O . PHE B 1 148 ? 15.078 -14.234 -3.174 1 93 148 PHE B O 1
ATOM 2433 N N . CYS B 1 149 ? 14.406 -16.312 -2.826 1 93.56 149 CYS B N 1
ATOM 2434 C CA . CYS B 1 149 ? 13.352 -15.953 -1.882 1 93.56 149 CYS B CA 1
ATOM 2435 C C . CYS B 1 149 ? 13.938 -15.297 -0.636 1 93.56 149 CYS B C 1
ATOM 2437 O O . CYS B 1 149 ? 13.367 -14.344 -0.104 1 93.56 149 CYS B O 1
ATOM 2439 N N . ASP B 1 150 ? 15.094 -15.789 -0.154 1 94.75 150 ASP B N 1
ATOM 2440 C CA . ASP B 1 150 ? 15.758 -15.188 1.001 1 94.75 150 ASP B CA 1
ATOM 2441 C C . ASP B 1 150 ? 16.188 -13.75 0.706 1 94.75 150 ASP B C 1
ATOM 2443 O O . ASP B 1 150 ? 16.016 -12.867 1.549 1 94.75 150 ASP B O 1
ATOM 2447 N N . ARG B 1 151 ? 16.688 -13.539 -0.427 1 95.25 151 ARG B N 1
ATOM 2448 C CA . ARG B 1 151 ? 17.125 -12.203 -0.826 1 95.25 151 ARG B CA 1
ATOM 2449 C C . ARG B 1 151 ? 15.93 -11.25 -0.951 1 95.25 151 ARG B C 1
ATOM 2451 O O . ARG B 1 151 ? 16.031 -10.078 -0.58 1 95.25 151 ARG B O 1
ATOM 2458 N N . ILE B 1 152 ? 14.844 -11.781 -1.437 1 95.06 152 ILE B N 1
ATOM 2459 C CA . ILE B 1 152 ? 13.648 -10.961 -1.56 1 95.06 152 ILE B CA 1
ATOM 2460 C C . ILE B 1 152 ? 13.133 -10.586 -0.172 1 95.06 152 ILE B C 1
ATOM 2462 O O . ILE B 1 152 ? 12.656 -9.469 0.043 1 95.06 152 ILE B O 1
ATOM 2466 N N . ILE B 1 153 ? 13.242 -11.492 0.79 1 95.38 153 ILE B N 1
ATOM 2467 C CA . ILE B 1 153 ? 12.812 -11.211 2.156 1 95.38 153 ILE B CA 1
ATOM 2468 C C . ILE B 1 153 ? 13.68 -10.094 2.746 1 95.38 153 ILE B C 1
ATOM 2470 O O . ILE B 1 153 ? 13.172 -9.219 3.449 1 95.38 153 ILE B O 1
ATOM 2474 N N . VAL B 1 154 ? 14.922 -10.188 2.445 1 96.5 154 VAL B N 1
ATOM 2475 C CA . VAL B 1 154 ? 15.828 -9.133 2.896 1 96.5 154 VAL B CA 1
ATOM 2476 C C . VAL B 1 154 ? 15.43 -7.805 2.264 1 96.5 154 VAL B C 1
ATOM 2478 O O . VAL B 1 154 ? 15.352 -6.781 2.951 1 96.5 154 VAL B O 1
ATOM 2481 N N . ALA B 1 155 ? 15.141 -7.836 0.963 1 97.81 155 ALA B N 1
ATOM 2482 C CA . ALA B 1 155 ? 14.727 -6.629 0.255 1 97.81 155 ALA B CA 1
ATOM 2483 C C . ALA B 1 155 ? 13.438 -6.066 0.837 1 97.81 155 ALA B C 1
ATOM 2485 O O . ALA B 1 155 ? 13.312 -4.859 1.046 1 97.81 155 ALA B O 1
ATOM 2486 N N . LEU B 1 156 ? 12.539 -6.922 1.129 1 97.75 156 LEU B N 1
ATOM 2487 C CA . LEU B 1 156 ? 11.266 -6.52 1.713 1 97.75 156 LEU B CA 1
ATOM 2488 C C . LEU B 1 156 ? 11.477 -5.887 3.084 1 97.75 156 LEU B C 1
ATOM 2490 O O . LEU B 1 156 ? 10.867 -4.859 3.396 1 97.75 156 LEU B O 1
ATOM 2494 N N . THR B 1 157 ? 12.273 -6.473 3.891 1 97.62 157 THR B N 1
ATOM 2495 C CA . THR B 1 157 ? 12.547 -5.957 5.227 1 97.62 157 THR B CA 1
ATOM 2496 C C . THR B 1 157 ? 13.133 -4.555 5.152 1 97.62 157 THR B C 1
ATOM 2498 O O . THR B 1 157 ? 12.719 -3.658 5.891 1 97.62 157 THR B O 1
ATOM 2501 N N . LEU B 1 158 ? 14.016 -4.402 4.219 1 97.81 158 LEU B N 1
ATOM 2502 C CA . LEU B 1 158 ? 14.641 -3.102 4.02 1 97.81 158 LEU B CA 1
ATOM 2503 C C . LEU B 1 158 ? 13.625 -2.074 3.533 1 97.81 158 LEU B C 1
ATOM 2505 O O . LEU B 1 158 ? 13.641 -0.921 3.973 1 97.81 158 LEU B O 1
ATOM 2509 N N . SER B 1 159 ? 12.789 -2.467 2.674 1 98.38 159 SER B N 1
ATOM 2510 C CA . SER B 1 159 ? 11.773 -1.562 2.141 1 98.38 159 SER B CA 1
ATOM 2511 C C . SER B 1 159 ? 10.75 -1.182 3.207 1 98.38 159 SER B C 1
ATOM 2513 O O . SER B 1 159 ? 10.312 -0.033 3.27 1 98.38 159 SER B O 1
ATOM 2515 N N . TYR B 1 160 ? 10.383 -2.131 4.043 1 98.19 160 TYR B N 1
ATOM 2516 C CA . TYR B 1 160 ? 9.484 -1.808 5.145 1 98.19 160 TYR B CA 1
ATOM 2517 C C . TYR B 1 160 ? 10.141 -0.823 6.109 1 98.19 160 TYR B C 1
ATOM 2519 O O . TYR B 1 160 ? 9.461 0.032 6.684 1 98.19 160 TYR B O 1
ATOM 2527 N N . LEU B 1 161 ? 11.352 -0.979 6.285 1 97.44 161 LEU B N 1
ATOM 2528 C CA . LEU B 1 161 ? 12.078 -0.003 7.09 1 97.44 161 LEU B CA 1
ATOM 2529 C C . LEU B 1 161 ? 12.008 1.382 6.453 1 97.44 161 LEU B C 1
ATOM 2531 O O . LEU B 1 161 ? 11.75 2.373 7.141 1 97.44 161 LEU B O 1
ATOM 2535 N N . ALA B 1 162 ? 12.273 1.405 5.168 1 97.5 162 ALA B N 1
ATOM 2536 C CA . ALA B 1 162 ? 12.172 2.674 4.453 1 97.5 162 ALA B CA 1
ATOM 2537 C C . ALA B 1 162 ? 10.781 3.283 4.598 1 97.5 162 ALA B C 1
ATOM 2539 O O . ALA B 1 162 ? 10.641 4.496 4.773 1 97.5 162 ALA B O 1
ATOM 2540 N N . PHE B 1 163 ? 9.805 2.451 4.516 1 96.94 163 PHE B N 1
ATOM 2541 C CA . PHE B 1 163 ? 8.43 2.9 4.664 1 96.94 163 PHE B CA 1
ATOM 2542 C C . PHE B 1 163 ? 8.211 3.529 6.035 1 96.94 163 PHE B C 1
ATOM 2544 O O . PHE B 1 163 ? 7.633 4.613 6.141 1 96.94 163 PHE B O 1
ATOM 2551 N N . LEU B 1 164 ? 8.656 2.902 7.078 1 97.12 164 LEU B N 1
ATOM 2552 C CA . LEU B 1 164 ? 8.477 3.404 8.438 1 97.12 164 LEU B CA 1
ATOM 2553 C C . LEU B 1 164 ? 9.18 4.742 8.617 1 97.12 164 LEU B C 1
ATOM 2555 O O . LEU B 1 164 ? 8.648 5.648 9.266 1 97.12 164 LEU B O 1
ATOM 2559 N N . VAL B 1 165 ? 10.344 4.832 8.07 1 95.56 165 VAL B N 1
ATOM 2560 C CA . VAL B 1 165 ? 11.109 6.074 8.156 1 95.56 165 VAL B CA 1
ATOM 2561 C C . VAL B 1 165 ? 10.352 7.199 7.449 1 95.56 165 VAL B C 1
ATOM 2563 O O . VAL B 1 165 ? 10.219 8.297 7.992 1 95.56 165 VAL B O 1
ATOM 2566 N N . HIS B 1 166 ? 9.836 6.898 6.25 1 95.81 166 HIS B N 1
ATOM 2567 C CA . HIS B 1 166 ? 9.125 7.926 5.492 1 95.81 166 HIS B CA 1
ATOM 2568 C C . HIS B 1 166 ? 7.785 8.25 6.141 1 95.81 166 HIS B C 1
ATOM 2570 O O . HIS B 1 166 ? 7.316 9.391 6.059 1 95.81 166 HIS B O 1
ATOM 2576 N N . LEU B 1 167 ? 7.215 7.293 6.766 1 95.19 167 LEU B N 1
ATOM 2577 C CA . LEU B 1 167 ? 6 7.547 7.523 1 95.19 167 LEU B CA 1
ATOM 2578 C C . LEU B 1 167 ? 6.258 8.547 8.648 1 95.19 167 LEU B C 1
ATOM 2580 O O . LEU B 1 167 ? 5.48 9.484 8.844 1 95.19 167 LEU B O 1
ATOM 2584 N N . LEU B 1 168 ? 7.328 8.406 9.312 1 93.75 168 LEU B N 1
ATOM 2585 C CA . LEU B 1 168 ? 7.719 9.32 10.383 1 93.75 168 LEU B CA 1
ATOM 2586 C C . LEU B 1 168 ? 8 10.711 9.836 1 93.75 168 LEU B C 1
ATOM 2588 O O . LEU B 1 168 ? 7.598 11.711 10.43 1 93.75 168 LEU B O 1
ATOM 2592 N N . LEU B 1 169 ? 8.68 10.703 8.742 1 90.56 169 LEU B N 1
ATOM 2593 C CA . LEU B 1 169 ? 8.969 11.984 8.102 1 90.56 169 LEU B CA 1
ATOM 2594 C C . LEU B 1 169 ? 7.684 12.703 7.723 1 90.56 169 LEU B C 1
ATOM 2596 O O . LEU B 1 169 ? 7.59 13.93 7.855 1 90.56 169 LEU B O 1
ATOM 2600 N N . THR B 1 170 ? 6.746 11.961 7.211 1 91.56 170 THR B N 1
ATOM 2601 C CA . THR B 1 170 ? 5.461 12.531 6.836 1 91.56 170 THR B CA 1
ATOM 2602 C C . THR B 1 170 ? 4.777 13.172 8.039 1 91.56 170 THR B C 1
ATOM 2604 O O . THR B 1 170 ? 4.246 14.281 7.949 1 91.56 170 THR B O 1
ATOM 2607 N N . VAL B 1 171 ? 4.855 12.531 9.172 1 89.62 171 VAL B N 1
ATOM 2608 C CA . VAL B 1 171 ? 4.238 13.039 10.391 1 89.62 171 VAL B CA 1
ATOM 2609 C C . VAL B 1 171 ? 4.992 14.281 10.875 1 89.62 171 VAL B C 1
ATOM 2611 O O . VAL B 1 171 ? 4.379 15.273 11.273 1 89.62 171 VAL B O 1
ATOM 2614 N N . ILE B 1 172 ? 6.281 14.266 10.797 1 84.75 172 ILE B N 1
ATOM 2615 C CA . ILE B 1 172 ? 7.113 15.383 11.234 1 84.75 172 ILE B CA 1
ATOM 2616 C C . ILE B 1 172 ? 6.859 16.594 10.352 1 84.75 172 ILE B C 1
ATOM 2618 O O . ILE B 1 172 ? 6.715 17.719 10.852 1 84.75 172 ILE B O 1
ATOM 2622 N N . SER B 1 173 ? 6.855 16.359 9.117 1 83.81 173 SER B N 1
ATOM 2623 C CA . SER B 1 173 ? 6.633 17.469 8.195 1 83.81 173 SER B CA 1
ATOM 2624 C C . SER B 1 173 ? 5.238 18.062 8.375 1 83.81 173 SER B C 1
ATOM 2626 O O . SER B 1 173 ? 5.055 19.266 8.234 1 83.81 173 SER B O 1
ATOM 2628 N N . ALA B 1 174 ? 4.281 17.297 8.633 1 83.31 174 ALA B N 1
ATOM 2629 C CA . ALA B 1 174 ? 2.934 17.797 8.891 1 83.31 174 ALA B CA 1
ATOM 2630 C C . ALA B 1 174 ? 2.883 18.609 10.172 1 83.31 174 ALA B C 1
ATOM 2632 O O . ALA B 1 174 ? 2.199 19.641 10.234 1 83.31 174 ALA B O 1
ATOM 2633 N N . ASN B 1 175 ? 3.551 18.141 11.172 1 78.88 175 ASN B N 1
ATOM 2634 C CA . ASN B 1 175 ? 3.598 18.859 12.438 1 78.88 175 ASN B CA 1
ATOM 2635 C C . ASN B 1 175 ? 4.324 20.188 12.297 1 78.88 175 ASN B C 1
ATOM 2637 O O . ASN B 1 175 ? 3.949 21.188 12.93 1 78.88 175 ASN B O 1
ATOM 2641 N N . GLY B 1 176 ? 5.414 20.156 11.617 1 72.5 176 GLY B N 1
ATOM 2642 C CA . GLY B 1 176 ? 6.145 21.391 11.398 1 72.5 176 GLY B CA 1
ATOM 2643 C C . GLY B 1 176 ? 5.328 22.438 10.672 1 72.5 176 GLY B C 1
ATOM 2644 O O . GLY B 1 176 ? 5.523 23.641 10.883 1 72.5 176 GLY B O 1
ATOM 2645 N N . SER B 1 177 ? 4.535 22.016 9.828 1 68.94 177 SER B N 1
ATOM 2646 C CA . SER B 1 177 ? 3.695 22.938 9.086 1 68.94 177 SER B CA 1
ATOM 2647 C C . SER B 1 177 ? 2.648 23.594 9.984 1 68.94 177 SER B C 1
ATOM 2649 O O . SER B 1 177 ? 2.078 24.625 9.633 1 68.94 177 SER B O 1
ATOM 2651 N N . ARG B 1 178 ? 2.301 22.938 11.086 1 63.88 178 ARG B N 1
ATOM 2652 C CA . ARG B 1 178 ? 1.323 23.484 12.023 1 63.88 178 ARG B CA 1
ATOM 2653 C C . ARG B 1 178 ? 1.867 24.734 12.711 1 63.88 178 ARG B C 1
ATOM 2655 O O . ARG B 1 178 ? 1.098 25.578 13.172 1 63.88 178 ARG B O 1
ATOM 2662 N N . GLY B 1 179 ? 2.875 25.172 12.453 1 53.56 179 GLY B N 1
ATOM 2663 C CA . GLY B 1 179 ? 3.404 26.375 13.062 1 53.56 179 GLY B CA 1
ATOM 2664 C C . GLY B 1 179 ? 3.139 26.453 14.555 1 53.56 179 GLY B C 1
ATOM 2665 O O . GLY B 1 179 ? 3.113 27.531 15.133 1 53.56 179 GLY B O 1
ATOM 2666 N N . ILE B 1 180 ? 2.35 25.531 15.164 1 43.88 180 ILE B N 1
ATOM 2667 C CA . ILE B 1 180 ? 2.025 25.781 16.562 1 43.88 180 ILE B CA 1
ATOM 2668 C C . ILE B 1 180 ? 3.301 25.734 17.406 1 43.88 180 ILE B C 1
ATOM 2670 O O . ILE B 1 180 ? 4.004 24.719 17.422 1 43.88 180 ILE B O 1
ATOM 2674 N N . HIS B 1 181 ? 4 26.844 17.297 1 38.31 181 HIS B N 1
ATOM 2675 C CA . HIS B 1 181 ? 5.078 27.172 18.219 1 38.31 181 HIS B CA 1
ATOM 2676 C C . HIS B 1 181 ? 4.66 26.938 19.656 1 38.31 181 HIS B C 1
ATOM 2678 O O . HIS B 1 181 ? 3.75 27.594 20.172 1 38.31 181 HIS B O 1
ATOM 2684 N N . VAL B 1 182 ? 4.422 25.641 19.984 1 34.69 182 VAL B N 1
ATOM 2685 C CA . VAL B 1 182 ? 4.395 25.719 21.438 1 34.69 182 VAL B CA 1
ATOM 2686 C C . VAL B 1 182 ? 5.719 26.281 21.953 1 34.69 182 VAL B C 1
ATOM 2688 O O . VAL B 1 182 ? 6.789 25.922 21.453 1 34.69 182 VAL B O 1
#

Solvent-accessible surface area (backbone atoms only — not comparable to full-atom values): 18377 Å² total; per-residue (Å²): 137,84,76,77,75,71,74,72,71,71,68,70,71,76,66,63,41,83,60,72,50,70,62,56,57,49,51,42,39,49,49,24,23,51,25,13,38,50,17,19,51,40,35,74,66,33,62,41,77,40,75,53,96,84,39,80,45,71,47,50,38,80,77,32,68,36,42,39,45,27,29,51,41,23,42,50,42,18,53,50,33,54,52,47,51,54,46,49,57,48,32,75,73,66,56,90,48,71,64,57,32,48,56,50,20,55,52,29,46,51,41,25,45,44,38,35,23,23,50,26,12,31,48,39,53,49,48,37,32,61,68,25,35,79,90,80,56,30,69,46,44,33,86,77,37,44,69,37,48,52,40,44,51,52,16,48,54,30,35,51,49,18,27,53,41,30,45,50,48,24,52,50,28,37,54,61,27,17,61,72,67,84,138,83,74,76,75,73,76,71,71,71,68,72,72,73,69,62,39,82,62,70,51,70,63,57,56,49,50,44,38,48,49,24,22,51,25,13,39,49,17,18,50,40,36,75,65,33,61,40,78,41,74,52,97,82,42,79,45,70,46,49,39,80,77,33,69,36,43,39,46,28,30,50,40,24,43,50,39,19,52,50,33,52,52,47,51,54,47,51,58,48,32,75,72,64,52,90,52,67,64,58,31,49,55,50,19,54,52,29,44,51,41,25,44,45,39,35,24,23,49,26,11,33,48,38,52,48,49,34,32,61,67,26,34,78,90,80,56,30,68,46,44,33,85,77,37,43,68,37,47,52,40,43,50,52,17,48,53,30,35,51,49,18,28,54,41,30,46,50,48,24,53,50,28,36,55,61,26,15,62,72,64,88

Organism: Rhododendron simsii (NCBI:txid118357)

InterPro domains:
  IPR006459 Casparian strip membrane protein [TIGR01569] (26-175)
  IPR006702 Casparian strip membrane protein domain [PF04535] (24-165)
  IPR044173 Casparian strip membrane protein/CASP-like protein [PTHR36488] (22-174)